Protein AF-A0A1V4WRE9-F1 (afdb_monomer)

Solvent-accessible surface area (backbone atoms only — not comparable to full-atom values): 13396 Å² total; per-residue (Å²): 136,82,80,81,77,78,77,72,82,79,76,82,66,80,76,69,83,81,72,58,66,71,57,53,52,51,50,43,51,49,24,48,52,51,20,75,74,66,68,35,48,62,28,48,52,47,38,49,51,51,18,62,74,68,76,43,82,69,55,65,72,50,53,54,54,52,48,53,47,52,50,51,34,58,77,47,70,62,74,52,53,66,50,52,71,57,45,53,58,50,63,94,63,92,52,23,26,52,68,47,37,52,50,50,50,53,43,52,53,52,52,51,28,44,21,48,7,41,21,67,66,54,69,41,52,72,68,58,12,40,52,52,36,45,45,42,43,58,75,71,46,79,79,57,80,81,55,78,84,64,60,62,70,54,48,49,59,62,61,69,34,79,82,44,62,65,66,71,71,55,89,52,69,67,9,38,50,56,61,66,66,54,49,73,66,54,49,50,48,37,50,52,51,38,54,75,68,70,35,63,75,57,46,53,46,53,66,78,42,60,78,76,74,57,66,55,82,43,100,80,80,54,87,50,84,66,77,132

Secondary structure (DSSP, 8-state):
---------------PPPPPHHHHHHHHHHHHHHHHTT--HHHHHHHHHHHHHTTPPPPHHHHHHHHHHHHHHHHTTT-S-HHHHTT-S--SSTT-SHHHHHHHHHHHHHHHHHHHHHHHHH---HHHHHHHHHHHHHHH-TT-GGG-S--HHHHHHHHTSTTTTTGGGS--HHHHHHHHT--HHHHHHHHHHHHHTT-HHHHHHHHHT-----EEE-TTS-EEE---

Foldseek 3Di:
DDDPPPPDPPPVPVLDPQDPVVVLVVLLVVLVVVCVVPNLLVSLVVQQCSCVSNVHPRDPVSVVVVVVLVVVCVVCVNPDPSCVSSQQAADDDQVRGSVSVVLVVVVVVVLLLQLLQCCVQLVDDSLLSLLLSVQLCVQVPVPDPSPPDDDSVRSSVVRVDPVCPVVSPDRRVSNNVVVLPDDPVSLVSSLVVCVVVVNVVSSVSCVV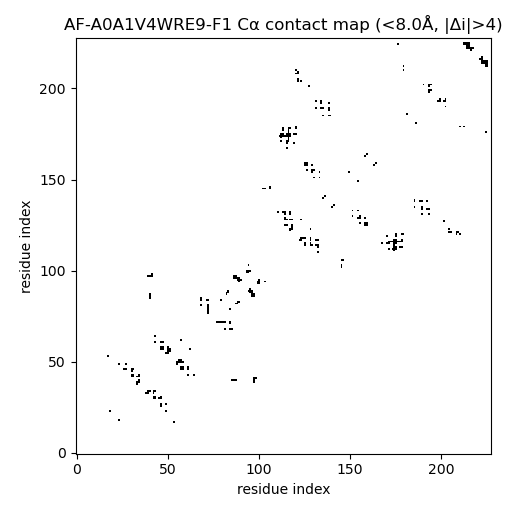RVDPQPQPPDPVRDTDGDDD

Mean predicted aligned error: 12.12 Å

pLDDT: mean 76.86, std 17.02, range [34.75, 96.0]

Structure (mmCIF, N/CA/C/O backbone):
data_AF-A0A1V4WRE9-F1
#
_entry.id   AF-A0A1V4WRE9-F1
#
loop_
_atom_site.group_PDB
_atom_site.id
_atom_site.type_symbol
_atom_site.label_atom_id
_atom_site.label_alt_id
_atom_site.label_comp_id
_atom_site.label_asym_id
_atom_site.label_entity_id
_atom_site.label_seq_id
_atom_site.pdbx_PDB_ins_code
_atom_site.Cartn_x
_atom_site.Cartn_y
_atom_site.Cartn_z
_atom_site.occupancy
_atom_site.B_iso_or_equiv
_atom_site.auth_seq_id
_atom_site.auth_comp_id
_atom_site.auth_asym_id
_atom_site.auth_atom_id
_atom_site.pdbx_PDB_model_num
ATOM 1 N N . MET A 1 1 ? 38.320 -34.355 -36.985 1.00 51.69 1 MET A N 1
ATOM 2 C CA . MET A 1 1 ? 37.832 -33.205 -36.201 1.00 51.69 1 MET A CA 1
ATOM 3 C C . MET A 1 1 ? 36.394 -33.516 -35.863 1.00 51.69 1 MET A C 1
ATOM 5 O O . MET A 1 1 ? 35.529 -33.324 -36.704 1.00 51.69 1 MET A O 1
ATOM 9 N N . GLU A 1 2 ? 36.180 -34.147 -34.713 1.00 48.41 2 GLU A N 1
ATOM 10 C CA . GLU A 1 2 ? 34.843 -34.356 -34.160 1.00 48.41 2 GLU A CA 1
ATOM 11 C C . GLU A 1 2 ? 34.435 -33.055 -33.469 1.00 48.41 2 GLU A C 1
ATOM 13 O O . GLU A 1 2 ? 35.165 -32.544 -32.620 1.00 48.41 2 GLU A O 1
ATOM 18 N N . GLU A 1 3 ? 33.324 -32.466 -33.907 1.00 52.97 3 GLU A N 1
ATOM 19 C CA . GLU A 1 3 ? 32.732 -31.303 -33.255 1.00 52.97 3 GLU A CA 1
ATOM 20 C C . GLU A 1 3 ? 32.059 -31.753 -31.956 1.00 52.97 3 GLU A C 1
ATOM 22 O O . GLU A 1 3 ? 31.024 -32.424 -31.974 1.00 52.97 3 GLU A O 1
ATOM 27 N N . ASP A 1 4 ? 32.650 -31.361 -30.827 1.00 51.84 4 ASP A N 1
ATOM 28 C CA . ASP A 1 4 ? 32.032 -31.433 -29.506 1.00 51.84 4 ASP A CA 1
ATOM 29 C C . ASP A 1 4 ? 30.732 -30.614 -29.507 1.00 51.84 4 ASP A C 1
ATOM 31 O O . ASP A 1 4 ? 30.720 -29.391 -29.327 1.00 51.84 4 ASP A O 1
ATOM 35 N N . LYS A 1 5 ? 29.601 -31.302 -29.689 1.00 55.03 5 LYS A N 1
ATOM 36 C CA . LYS A 1 5 ? 28.277 -30.757 -29.386 1.00 55.03 5 LYS A CA 1
ATOM 37 C C . LYS A 1 5 ? 28.185 -30.562 -27.877 1.00 55.03 5 LYS A C 1
ATOM 39 O O . LYS A 1 5 ? 27.801 -31.469 -27.144 1.00 55.03 5 LYS A O 1
ATOM 44 N N . LYS A 1 6 ? 28.515 -29.355 -27.413 1.00 55.12 6 LYS A N 1
ATOM 45 C CA . LYS A 1 6 ? 28.125 -28.878 -26.084 1.00 55.12 6 LYS A CA 1
ATOM 46 C C . LYS A 1 6 ? 26.600 -28.914 -25.992 1.00 55.12 6 LYS A C 1
ATOM 48 O O . LYS A 1 6 ? 25.922 -28.015 -26.476 1.00 55.12 6 LYS A O 1
ATOM 53 N N . THR A 1 7 ? 26.068 -29.968 -25.384 1.00 53.81 7 THR A N 1
ATOM 54 C CA . THR A 1 7 ? 24.711 -29.995 -24.839 1.00 53.81 7 THR A CA 1
ATOM 55 C C . THR A 1 7 ? 24.589 -28.851 -23.843 1.00 53.81 7 THR A C 1
ATOM 57 O O . THR A 1 7 ? 25.199 -28.887 -22.772 1.00 53.81 7 THR A O 1
ATOM 60 N N . GLU A 1 8 ? 23.847 -27.811 -24.218 1.00 52.41 8 GLU A N 1
ATOM 61 C CA . GLU A 1 8 ? 23.437 -26.774 -23.281 1.00 52.41 8 GLU A CA 1
ATOM 62 C C . GLU A 1 8 ? 22.640 -27.428 -22.145 1.00 52.41 8 GLU A C 1
ATOM 64 O O . GLU A 1 8 ? 21.819 -28.316 -22.404 1.00 52.41 8 GLU A O 1
ATOM 69 N N . PRO A 1 9 ? 22.882 -27.042 -20.883 1.00 45.44 9 PRO A N 1
ATOM 70 C CA . PRO A 1 9 ? 22.095 -27.549 -19.776 1.00 45.44 9 PRO A CA 1
ATOM 71 C C . PRO A 1 9 ? 20.646 -27.117 -19.997 1.00 45.44 9 PRO A C 1
ATOM 73 O O . PRO A 1 9 ? 20.337 -25.926 -19.948 1.00 45.44 9 PRO A O 1
ATOM 76 N N . SER A 1 10 ? 19.755 -28.081 -20.252 1.00 52.12 10 SER A N 1
ATOM 77 C CA . SER A 1 10 ? 18.321 -27.828 -20.250 1.00 52.12 10 SER A CA 1
ATOM 78 C C . SER A 1 10 ? 17.952 -27.417 -18.832 1.00 52.12 10 SER A C 1
ATOM 80 O O . SER A 1 10 ? 17.836 -28.254 -17.935 1.00 52.12 10 SER A O 1
ATOM 82 N N . VAL A 1 11 ? 17.840 -26.110 -18.605 1.00 55.22 11 VAL A N 1
ATOM 83 C CA . VAL A 1 11 ? 17.237 -25.595 -17.386 1.00 55.22 11 VAL A CA 1
ATOM 84 C C . VAL A 1 11 ? 15.783 -26.022 -17.473 1.00 55.22 11 VAL A C 1
ATOM 86 O O . VAL A 1 11 ? 14.990 -25.408 -18.189 1.00 55.22 11 VAL A O 1
ATOM 89 N N . ASP A 1 12 ? 15.474 -27.125 -16.798 1.00 51.25 12 ASP A N 1
ATOM 90 C CA . ASP A 1 12 ? 14.122 -27.622 -16.600 1.00 51.25 12 ASP A CA 1
ATOM 91 C C . ASP A 1 12 ? 13.418 -26.604 -15.696 1.00 51.25 12 ASP A C 1
ATOM 93 O O . ASP A 1 12 ? 13.343 -26.706 -14.473 1.00 51.25 12 ASP A O 1
ATOM 97 N N . THR A 1 13 ? 13.053 -25.483 -16.314 1.00 56.91 13 THR A N 1
ATOM 98 C CA . THR A 1 13 ? 12.233 -24.454 -15.709 1.00 56.91 13 THR A CA 1
ATOM 99 C C . THR A 1 13 ? 10.863 -25.082 -15.628 1.00 56.91 13 THR A C 1
ATOM 101 O O . THR A 1 13 ? 10.150 -25.118 -16.629 1.00 56.91 13 THR A O 1
ATOM 104 N N . GLU A 1 14 ? 10.519 -25.624 -14.457 1.00 57.62 14 GLU A N 1
ATOM 105 C CA . GLU A 1 14 ? 9.147 -25.997 -14.123 1.00 57.62 14 GLU A CA 1
ATOM 106 C C . GLU A 1 14 ? 8.228 -24.908 -14.678 1.00 57.62 14 GLU A C 1
ATOM 108 O O . GLU A 1 14 ? 8.213 -23.767 -14.196 1.00 57.62 14 GLU A O 1
ATOM 113 N N . ARG A 1 15 ? 7.543 -25.221 -15.785 1.00 63.22 15 ARG A N 1
ATOM 114 C CA . ARG A 1 15 ? 6.663 -24.267 -16.444 1.00 63.22 15 ARG A CA 1
ATOM 115 C C . ARG A 1 15 ? 5.515 -24.055 -15.486 1.00 63.22 15 ARG A C 1
ATOM 117 O O . ARG A 1 15 ? 4.629 -24.897 -15.361 1.00 63.22 15 ARG A O 1
ATOM 124 N N . TRP A 1 16 ? 5.564 -22.930 -14.783 1.00 65.94 16 TRP A N 1
ATOM 125 C CA . TRP A 1 16 ? 4.468 -22.490 -13.941 1.00 65.94 16 TRP A CA 1
ATOM 126 C C . TRP A 1 16 ? 3.183 -22.543 -14.767 1.00 65.94 16 TRP A C 1
ATOM 128 O O . TRP A 1 16 ? 3.208 -22.139 -15.936 1.00 65.94 16 TRP A O 1
ATOM 138 N N . PRO A 1 17 ? 2.077 -23.043 -14.195 1.00 82.81 17 PRO A N 1
ATOM 139 C CA . PRO A 1 17 ? 0.828 -23.143 -14.927 1.00 82.81 17 PRO A CA 1
ATOM 140 C C . PRO A 1 17 ? 0.474 -21.767 -15.490 1.00 82.81 17 PRO A C 1
ATOM 142 O O . PRO A 1 17 ? 0.433 -20.780 -14.751 1.00 82.81 17 PRO A O 1
ATOM 145 N N . ARG A 1 18 ? 0.265 -21.696 -16.810 1.00 85.88 18 ARG A N 1
ATOM 146 C CA . ARG A 1 18 ? -0.114 -20.451 -17.480 1.00 85.88 18 ARG A CA 1
ATOM 147 C C . ARG A 1 18 ? -1.487 -20.017 -16.946 1.00 85.88 18 ARG A C 1
ATOM 149 O O . ARG A 1 18 ? -2.437 -20.797 -17.054 1.00 85.88 18 ARG A O 1
ATOM 156 N N . PRO A 1 19 ? -1.615 -18.807 -16.374 1.00 89.56 19 PRO A N 1
ATOM 157 C CA . PRO A 1 19 ? -2.911 -18.271 -15.985 1.00 89.56 19 PRO A CA 1
ATOM 158 C C . PRO A 1 19 ? -3.828 -18.092 -17.206 1.00 89.56 19 PRO A C 1
ATOM 160 O O . PRO A 1 19 ? -3.330 -17.948 -18.323 1.00 89.56 19 PRO A O 1
ATOM 163 N N . PRO A 1 20 ? -5.156 -18.035 -17.015 1.00 92.62 20 PRO A N 1
ATOM 164 C CA . PRO A 1 20 ? -6.076 -17.670 -18.088 1.00 92.62 20 PRO A CA 1
ATOM 165 C C . PRO A 1 20 ? -5.717 -16.309 -18.696 1.00 92.62 20 PRO A C 1
ATOM 167 O O . PRO A 1 20 ? -5.354 -15.386 -17.965 1.00 92.62 20 PRO A O 1
ATOM 170 N N . ASP A 1 21 ? -5.903 -16.145 -20.006 1.00 89.06 21 ASP A N 1
ATOM 171 C CA . ASP A 1 21 ? -5.540 -14.905 -20.711 1.00 89.06 21 ASP A CA 1
ATOM 172 C C . ASP A 1 21 ? -6.227 -13.670 -20.120 1.00 89.06 21 ASP A C 1
ATOM 174 O O . ASP A 1 21 ? -5.602 -12.624 -19.974 1.00 89.06 21 ASP A O 1
ATOM 178 N N . ALA A 1 22 ? -7.479 -13.799 -19.670 1.00 88.88 22 ALA A N 1
ATOM 179 C CA . ALA A 1 22 ? -8.193 -12.718 -18.988 1.00 88.88 22 ALA A CA 1
ATOM 180 C C . ALA A 1 22 ? -7.460 -12.214 -17.729 1.00 88.88 22 ALA A C 1
ATOM 182 O O . ALA A 1 22 ? -7.476 -11.020 -17.442 1.00 88.88 22 ALA A O 1
ATOM 183 N N . VAL A 1 23 ? -6.794 -13.110 -16.993 1.00 88.69 23 VAL A N 1
ATOM 184 C CA . VAL A 1 23 ? -5.985 -12.746 -15.821 1.00 88.69 23 VAL A CA 1
ATOM 185 C C . VAL A 1 23 ? -4.710 -12.036 -16.262 1.00 88.69 23 VAL A C 1
ATOM 187 O O . VAL A 1 23 ? -4.347 -11.022 -15.676 1.00 88.69 23 VAL A O 1
ATOM 190 N N . LEU A 1 24 ? -4.050 -12.533 -17.311 1.00 89.88 24 LEU A N 1
ATOM 191 C CA . LEU A 1 24 ? -2.829 -11.923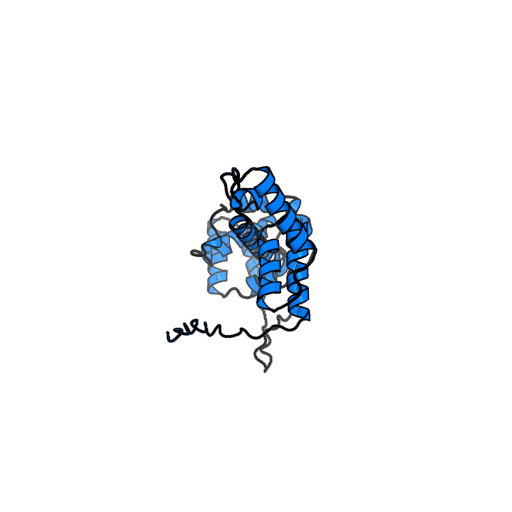 -17.844 1.00 89.88 24 LEU 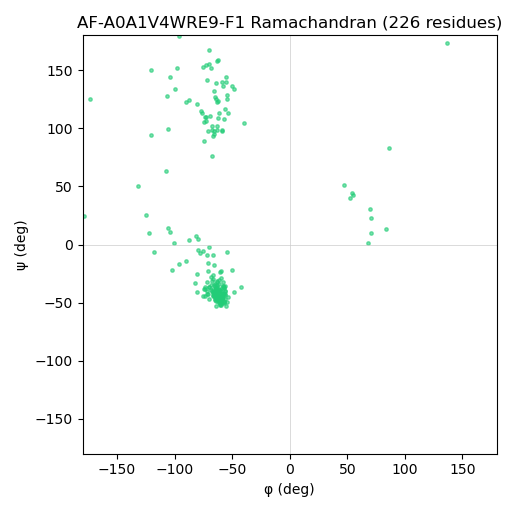A CA 1
ATOM 192 C C . LEU A 1 24 ? -3.090 -10.509 -18.379 1.00 89.88 24 LEU A C 1
ATOM 194 O O . LEU A 1 24 ? -2.342 -9.590 -18.056 1.00 89.88 24 LEU A O 1
ATOM 198 N N . HIS A 1 25 ? -4.181 -10.308 -19.118 1.00 89.88 25 HIS A N 1
ATOM 199 C CA . HIS A 1 25 ? -4.590 -8.984 -19.588 1.00 89.88 25 HIS A CA 1
ATOM 200 C C . HIS A 1 25 ? -4.939 -8.043 -18.433 1.00 89.88 25 HIS A C 1
ATOM 202 O O . HIS A 1 25 ? -4.478 -6.906 -18.425 1.00 89.88 25 HIS A O 1
ATOM 208 N N . ALA A 1 26 ? -5.665 -8.523 -17.417 1.00 88.44 26 ALA A N 1
ATOM 209 C CA . ALA A 1 26 ? -5.973 -7.715 -16.239 1.00 88.44 26 ALA A CA 1
ATOM 210 C C . ALA A 1 26 ? -4.708 -7.268 -15.482 1.00 88.44 26 ALA A C 1
ATOM 212 O O . ALA A 1 26 ? -4.645 -6.125 -15.031 1.00 88.44 26 ALA A O 1
ATOM 213 N N . LEU A 1 27 ? -3.693 -8.137 -15.377 1.00 88.75 27 LEU A N 1
ATOM 214 C CA . LEU A 1 27 ? -2.400 -7.796 -14.771 1.00 88.75 27 LEU A CA 1
ATOM 215 C C . LEU A 1 27 ? -1.658 -6.723 -15.578 1.00 88.75 27 LEU A C 1
ATOM 217 O O . LEU A 1 27 ? -1.161 -5.758 -15.001 1.00 88.75 27 LEU A O 1
ATOM 221 N N . LEU A 1 28 ? -1.617 -6.857 -16.907 1.00 92.75 28 LEU A N 1
ATOM 222 C CA . LEU A 1 28 ? -0.984 -5.864 -17.781 1.00 92.75 28 LEU A CA 1
ATOM 223 C C . LEU A 1 28 ? -1.706 -4.508 -17.732 1.00 92.75 28 LEU A C 1
ATOM 225 O O . LEU A 1 28 ? -1.049 -3.466 -17.730 1.00 92.75 28 LEU A O 1
ATOM 229 N N . ASP A 1 29 ? -3.037 -4.507 -17.644 1.00 92.50 29 ASP A N 1
ATOM 230 C CA . ASP A 1 29 ? -3.838 -3.290 -17.480 1.00 92.50 29 ASP A CA 1
ATOM 231 C C . ASP A 1 29 ? -3.602 -2.622 -16.120 1.00 92.50 29 ASP A C 1
ATOM 233 O O . ASP A 1 29 ? -3.571 -1.392 -16.017 1.00 92.50 29 ASP A O 1
ATOM 237 N N . GLU A 1 30 ? -3.444 -3.417 -15.061 1.00 88.88 30 GLU A N 1
ATOM 238 C CA . GLU A 1 30 ? -3.096 -2.916 -13.734 1.00 88.88 30 GLU A CA 1
ATOM 239 C C . GLU A 1 30 ? -1.697 -2.286 -13.731 1.00 88.88 30 GLU A C 1
ATOM 241 O O . GLU A 1 30 ? -1.539 -1.156 -13.261 1.00 88.88 30 GLU A O 1
ATOM 246 N N . ASP A 1 31 ? -0.700 -2.960 -14.311 1.00 92.12 31 ASP A N 1
ATOM 247 C CA . ASP A 1 31 ? 0.660 -2.428 -14.448 1.00 92.12 31 ASP A CA 1
ATOM 248 C C . ASP A 1 31 ? 0.680 -1.140 -15.282 1.00 92.12 31 ASP A C 1
ATOM 250 O O . ASP A 1 31 ? 1.338 -0.169 -14.900 1.00 92.12 31 ASP A O 1
ATOM 254 N N . ARG A 1 32 ? -0.106 -1.071 -16.363 1.00 93.56 32 ARG A N 1
ATOM 255 C CA . ARG A 1 32 ? -0.254 0.154 -17.157 1.00 93.56 32 ARG A CA 1
ATOM 256 C C . ARG A 1 32 ? -0.814 1.304 -16.321 1.00 93.56 32 ARG A C 1
ATOM 258 O O . ARG A 1 32 ? -0.212 2.374 -16.284 1.00 93.56 32 ARG A O 1
ATOM 265 N N . LYS A 1 33 ? -1.921 1.089 -15.600 1.00 90.12 33 LYS A N 1
ATOM 266 C CA . LYS A 1 33 ? -2.516 2.117 -14.722 1.00 90.12 33 LYS A CA 1
ATOM 267 C C . LYS A 1 33 ? -1.536 2.574 -13.644 1.00 90.12 33 LYS A C 1
ATOM 269 O O . LYS A 1 33 ? -1.427 3.770 -13.366 1.00 90.12 33 LYS A O 1
ATOM 274 N N . ASN A 1 34 ? -0.811 1.634 -13.040 1.00 85.25 34 ASN A N 1
ATOM 275 C CA . ASN A 1 34 ? 0.190 1.939 -12.023 1.00 85.25 34 ASN A CA 1
ATOM 276 C C . ASN A 1 34 ? 1.343 2.769 -12.599 1.00 85.25 34 ASN A C 1
ATOM 278 O O . ASN A 1 34 ? 1.757 3.744 -11.962 1.00 85.25 34 ASN A O 1
ATOM 282 N N . TYR A 1 35 ? 1.807 2.436 -13.807 1.00 89.19 35 TYR A N 1
ATOM 283 C CA . TYR A 1 35 ? 2.819 3.205 -14.521 1.00 89.19 35 TYR A CA 1
ATOM 284 C C . TYR A 1 35 ? 2.317 4.613 -14.867 1.00 89.19 35 TYR A C 1
ATOM 286 O O . TYR A 1 35 ? 2.937 5.590 -14.464 1.00 89.19 35 TYR A O 1
ATOM 294 N N . GLU A 1 36 ? 1.158 4.748 -15.511 1.00 87.44 36 GLU A N 1
ATOM 295 C CA . GLU A 1 36 ? 0.590 6.046 -15.915 1.00 87.44 36 GLU A CA 1
ATOM 296 C C . GLU A 1 36 ? 0.287 6.965 -14.716 1.00 87.44 36 GLU A C 1
ATOM 298 O O . GLU A 1 36 ? 0.397 8.185 -14.815 1.00 87.44 36 GLU A O 1
ATOM 303 N N . SER A 1 37 ? -0.041 6.399 -13.549 1.00 80.88 37 SER A N 1
ATOM 304 C CA . SER A 1 37 ? -0.349 7.179 -12.341 1.00 80.88 37 SER A CA 1
ATOM 305 C C . SER A 1 37 ? 0.856 7.876 -11.691 1.00 80.88 37 SER A C 1
ATOM 307 O O . SER A 1 37 ? 0.671 8.748 -10.836 1.00 80.88 37 SER A O 1
ATOM 309 N N . GLY A 1 38 ? 2.092 7.494 -12.030 1.00 72.62 38 GLY A N 1
ATOM 310 C CA . GLY A 1 38 ? 3.269 8.059 -11.363 1.00 72.62 38 GLY A CA 1
ATOM 311 C C . GLY A 1 38 ? 4.628 7.579 -11.856 1.00 72.62 38 GLY A C 1
ATOM 312 O O . GLY A 1 38 ? 5.574 7.606 -11.067 1.00 72.62 38 GLY A O 1
ATOM 313 N N . GLU A 1 39 ? 4.702 7.116 -13.103 1.00 80.00 39 GLU A N 1
ATOM 314 C CA . GLU A 1 39 ? 5.886 6.562 -13.768 1.00 80.00 39 GLU A CA 1
ATOM 315 C C . GLU A 1 39 ? 6.614 5.539 -12.888 1.00 80.00 39 GLU A C 1
ATOM 317 O O . GLU A 1 39 ? 7.809 5.660 -12.616 1.00 80.00 39 GLU A O 1
ATOM 322 N N . ASP A 1 40 ? 5.884 4.555 -12.352 1.00 83.25 40 ASP A N 1
ATOM 323 C CA . ASP A 1 40 ? 6.489 3.530 -11.500 1.00 83.25 40 ASP A CA 1
ATOM 324 C C . ASP A 1 40 ? 7.305 2.531 -12.339 1.00 83.25 40 ASP A C 1
ATOM 326 O O . ASP A 1 40 ? 6.721 1.645 -12.968 1.00 83.25 40 ASP A O 1
ATOM 330 N N . PRO A 1 41 ? 8.649 2.580 -12.320 1.00 87.81 41 PRO A N 1
ATOM 331 C CA . PRO A 1 41 ? 9.465 1.738 -13.192 1.00 87.81 41 PRO A CA 1
ATOM 332 C C . PRO A 1 41 ? 9.343 0.245 -12.864 1.00 87.81 41 PRO A C 1
ATOM 334 O O . PRO A 1 41 ? 9.664 -0.592 -13.704 1.00 87.81 41 PRO A O 1
ATOM 337 N N . LEU A 1 42 ? 8.848 -0.119 -11.673 1.00 89.50 42 LEU A N 1
ATOM 338 C CA . LEU A 1 42 ? 8.547 -1.515 -11.355 1.00 89.50 42 LEU A CA 1
ATOM 339 C C . LEU A 1 42 ? 7.373 -2.054 -12.160 1.00 89.50 42 LEU A C 1
ATOM 341 O O . LEU A 1 42 ? 7.395 -3.227 -12.517 1.00 89.50 42 LEU A O 1
ATOM 345 N N . SER A 1 43 ? 6.380 -1.216 -12.452 1.00 91.25 43 SER A N 1
ATOM 346 C CA . SER A 1 43 ? 5.217 -1.612 -13.247 1.00 91.25 43 SER A CA 1
ATOM 347 C C . SER A 1 43 ? 5.612 -1.830 -14.714 1.00 91.25 43 SER A C 1
ATOM 349 O O . SER A 1 43 ? 5.183 -2.797 -15.333 1.00 91.25 43 SER A O 1
ATOM 351 N N . LEU A 1 44 ? 6.538 -1.015 -15.238 1.00 92.81 44 LEU A N 1
ATOM 352 C CA . LEU A 1 44 ? 7.125 -1.209 -16.570 1.00 92.81 44 LEU A CA 1
ATOM 353 C C . LEU A 1 44 ? 7.889 -2.542 -16.678 1.00 92.81 44 LEU A C 1
ATOM 355 O O . LEU A 1 44 ? 7.673 -3.310 -17.614 1.00 92.81 44 LEU A O 1
ATOM 3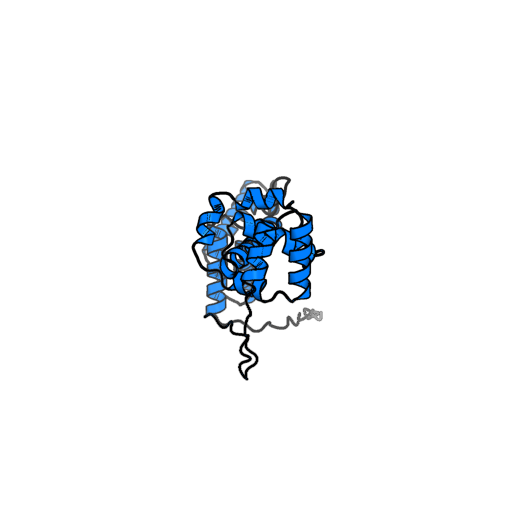59 N N . ILE A 1 45 ? 8.755 -2.842 -15.699 1.00 92.44 45 ILE A N 1
ATOM 360 C CA . ILE A 1 45 ? 9.496 -4.116 -15.658 1.00 92.44 45 ILE A CA 1
ATOM 361 C C . ILE A 1 45 ? 8.548 -5.303 -15.458 1.00 92.44 45 ILE A C 1
ATOM 363 O O . ILE A 1 45 ? 8.729 -6.338 -16.095 1.00 92.44 45 ILE A O 1
ATOM 367 N N . SER A 1 46 ? 7.545 -5.165 -14.589 1.00 92.62 46 SER A N 1
ATOM 368 C CA . SER A 1 46 ? 6.541 -6.200 -14.319 1.00 92.62 46 SER A CA 1
ATOM 369 C C . SER A 1 46 ? 5.758 -6.563 -15.580 1.00 92.62 46 SER A C 1
ATOM 371 O O . SER A 1 46 ? 5.651 -7.747 -15.909 1.00 92.62 46 SER A O 1
ATOM 373 N N . ALA A 1 47 ? 5.307 -5.563 -16.341 1.00 95.25 47 ALA A N 1
ATOM 374 C CA . ALA A 1 47 ? 4.591 -5.779 -17.591 1.00 95.25 47 ALA A CA 1
ATOM 375 C C . ALA A 1 47 ? 5.468 -6.478 -18.640 1.00 95.25 47 ALA A C 1
ATOM 377 O O . ALA A 1 47 ? 5.037 -7.460 -19.248 1.00 95.25 47 ALA A O 1
ATOM 378 N N . PHE A 1 48 ? 6.722 -6.035 -18.801 1.00 95.69 48 PHE A N 1
ATOM 379 C CA . PHE A 1 48 ? 7.686 -6.692 -19.689 1.00 95.69 48 PHE A CA 1
ATOM 380 C C . PHE A 1 48 ? 7.917 -8.157 -19.293 1.00 95.69 48 PHE A C 1
ATOM 382 O O . PHE A 1 48 ? 7.807 -9.056 -20.126 1.00 95.69 48 PHE A O 1
ATOM 389 N N . ALA A 1 49 ? 8.203 -8.409 -18.012 1.00 93.75 49 ALA A N 1
ATOM 390 C CA . ALA A 1 49 ? 8.473 -9.748 -17.501 1.00 93.75 49 ALA A CA 1
ATOM 391 C C . ALA A 1 49 ? 7.250 -10.666 -17.623 1.00 93.75 49 ALA A C 1
ATOM 393 O O . ALA A 1 49 ? 7.406 -11.842 -17.941 1.00 93.75 49 ALA A O 1
ATOM 394 N N . THR A 1 50 ? 6.044 -10.137 -17.405 1.00 93.31 50 THR A N 1
ATOM 395 C CA . THR A 1 50 ? 4.785 -10.872 -17.583 1.00 93.31 50 THR A CA 1
ATOM 396 C C . THR A 1 50 ? 4.594 -11.270 -19.041 1.00 93.31 50 THR A C 1
ATOM 398 O O . THR A 1 50 ? 4.345 -12.443 -19.313 1.00 93.31 50 THR A O 1
ATOM 401 N N . ALA A 1 51 ? 4.767 -10.330 -19.976 1.00 94.12 51 ALA A N 1
ATOM 402 C CA . ALA A 1 51 ? 4.634 -10.620 -21.399 1.00 94.12 51 ALA A CA 1
ATOM 403 C C . ALA A 1 51 ? 5.663 -11.665 -21.858 1.00 94.12 51 ALA A C 1
ATOM 405 O O . ALA A 1 51 ? 5.291 -12.680 -22.440 1.00 94.12 51 ALA A O 1
ATOM 406 N N . TYR A 1 52 ? 6.934 -11.479 -21.491 1.00 93.06 52 TYR A N 1
ATOM 407 C CA . TYR A 1 52 ? 8.011 -12.410 -21.829 1.00 93.06 52 TYR A CA 1
ATOM 408 C C . TYR A 1 52 ? 7.790 -13.811 -21.238 1.00 93.06 52 TYR A C 1
ATOM 410 O O . TYR A 1 52 ? 7.915 -14.815 -21.934 1.00 93.06 52 TYR A O 1
ATOM 418 N N . ARG A 1 53 ? 7.422 -13.896 -19.953 1.00 91.38 53 ARG A N 1
ATOM 419 C CA . ARG A 1 53 ? 7.246 -15.171 -19.237 1.00 91.38 53 ARG A CA 1
ATOM 420 C C . ARG A 1 53 ? 6.129 -16.033 -19.819 1.00 91.38 53 ARG A C 1
ATOM 422 O O . ARG A 1 53 ? 6.230 -17.257 -19.761 1.00 91.38 53 ARG A O 1
ATOM 429 N N . TYR A 1 54 ? 5.062 -15.413 -20.312 1.00 90.94 54 TYR A N 1
ATOM 430 C CA . TYR A 1 54 ? 3.886 -16.119 -20.822 1.00 90.94 54 TYR A CA 1
ATOM 431 C C . TYR A 1 54 ? 3.785 -16.112 -22.349 1.00 90.94 54 TYR A C 1
ATOM 433 O O . TYR A 1 54 ? 2.731 -16.471 -22.874 1.00 90.94 54 TYR A O 1
ATOM 441 N N . ASP A 1 55 ? 4.876 -15.753 -23.037 1.00 91.31 55 ASP A N 1
ATOM 442 C CA . ASP A 1 55 ? 4.971 -15.718 -24.500 1.00 91.31 55 ASP A CA 1
ATOM 443 C C . ASP A 1 55 ? 3.859 -14.865 -25.139 1.00 91.31 55 ASP A C 1
ATOM 445 O O . ASP A 1 55 ? 3.177 -15.257 -26.086 1.00 91.31 55 ASP A O 1
ATOM 449 N N . LEU A 1 56 ? 3.620 -13.694 -24.544 1.00 91.75 56 LEU A N 1
ATOM 450 C CA . LEU A 1 56 ? 2.684 -12.697 -25.049 1.00 91.75 56 LEU A CA 1
ATOM 451 C C . LEU A 1 56 ? 3.438 -11.622 -25.842 1.00 91.75 56 LEU A C 1
ATOM 453 O O . LEU A 1 56 ? 4.583 -11.298 -25.507 1.00 91.75 56 LEU A O 1
ATOM 457 N N . PRO A 1 57 ? 2.782 -10.981 -26.826 1.00 94.31 57 PRO A N 1
ATOM 458 C CA . PRO A 1 57 ? 3.305 -9.764 -27.425 1.00 94.31 57 PRO A CA 1
ATOM 459 C C . PRO A 1 57 ? 3.588 -8.715 -26.346 1.00 94.31 57 PRO A C 1
ATOM 461 O O . PRO A 1 57 ? 2.727 -8.417 -25.513 1.00 94.31 57 PRO A O 1
ATOM 464 N N . ILE A 1 58 ? 4.797 -8.150 -26.359 1.00 95.25 58 ILE A N 1
ATOM 465 C CA . ILE A 1 58 ? 5.155 -7.073 -25.435 1.00 95.25 58 ILE A CA 1
ATOM 466 C C . ILE A 1 58 ? 4.278 -5.858 -25.772 1.00 95.25 58 ILE A C 1
ATOM 468 O O . ILE A 1 58 ? 4.257 -5.447 -26.935 1.00 95.25 58 ILE A O 1
ATOM 472 N N . PRO A 1 59 ? 3.562 -5.271 -24.795 1.00 95.50 59 PRO A N 1
ATOM 473 C CA . PRO A 1 59 ? 2.715 -4.116 -25.057 1.00 95.50 59 PRO A CA 1
ATOM 474 C C . PRO A 1 59 ? 3.511 -2.942 -25.637 1.00 95.50 59 PRO A C 1
ATOM 476 O O . PRO A 1 59 ? 4.607 -2.641 -25.167 1.00 95.50 59 PRO A O 1
ATOM 479 N N . GLU A 1 60 ? 2.930 -2.238 -26.608 1.00 96.00 60 GLU A N 1
ATOM 480 C CA . GLU A 1 60 ? 3.568 -1.096 -27.280 1.00 96.00 60 GLU A CA 1
ATOM 481 C C . GLU A 1 60 ? 4.049 -0.036 -26.282 1.00 96.00 60 GLU A C 1
ATOM 483 O O . GLU A 1 60 ? 5.213 0.352 -26.316 1.00 96.00 60 GLU A O 1
ATOM 488 N N . TRP A 1 61 ? 3.215 0.309 -25.293 1.00 94.81 61 TRP A N 1
ATOM 489 C CA . TRP A 1 61 ? 3.581 1.270 -24.248 1.00 94.81 61 TRP A CA 1
ATOM 490 C C . TRP A 1 61 ? 4.837 0.852 -23.468 1.00 94.81 61 TRP A C 1
ATOM 492 O O . TRP A 1 61 ? 5.605 1.707 -23.036 1.00 94.81 61 TRP A O 1
ATOM 502 N N . VAL A 1 62 ? 5.077 -0.451 -23.285 1.00 95.88 62 VAL A N 1
ATOM 503 C CA . VAL A 1 62 ? 6.291 -0.943 -22.622 1.00 95.88 62 VAL A CA 1
ATOM 504 C C . VAL A 1 62 ? 7.500 -0.705 -23.518 1.00 95.88 62 VAL A C 1
ATOM 506 O O . VAL A 1 62 ? 8.518 -0.201 -23.047 1.00 95.88 62 VAL A O 1
ATOM 509 N N . LEU A 1 63 ? 7.391 -1.044 -24.805 1.00 95.31 63 LEU A N 1
ATOM 510 C CA . LEU A 1 63 ? 8.476 -0.883 -25.773 1.00 95.31 63 LEU A CA 1
ATOM 511 C C . LEU A 1 63 ? 8.852 0.586 -25.964 1.00 95.31 63 LEU A C 1
ATOM 513 O O . LEU A 1 63 ? 10.035 0.905 -25.887 1.00 95.31 63 LEU A O 1
ATOM 517 N N . GLU A 1 64 ? 7.868 1.468 -26.143 1.00 94.81 64 GLU A N 1
ATOM 518 C CA . GLU A 1 64 ? 8.077 2.915 -26.277 1.00 94.81 64 GLU A CA 1
ATOM 519 C C . GLU A 1 64 ? 8.825 3.479 -25.067 1.00 94.81 64 GLU A C 1
ATOM 521 O O . GLU A 1 64 ? 9.871 4.112 -25.206 1.00 94.81 64 GLU A O 1
ATOM 526 N N . ASN A 1 65 ? 8.350 3.163 -23.858 1.00 94.00 65 ASN A N 1
ATOM 527 C CA . ASN A 1 65 ? 8.968 3.666 -22.637 1.00 94.00 65 ASN A CA 1
ATOM 528 C C . ASN A 1 65 ? 10.375 3.094 -22.429 1.00 94.00 65 ASN A C 1
ATOM 530 O O . ASN A 1 65 ? 11.280 3.832 -22.046 1.00 94.00 65 ASN A O 1
ATOM 534 N N . LEU A 1 66 ? 10.603 1.803 -22.692 1.00 93.31 66 LEU A N 1
ATOM 535 C CA . LEU A 1 66 ? 11.948 1.224 -22.622 1.00 93.31 66 LEU A CA 1
ATOM 536 C C . LEU A 1 66 ? 12.887 1.875 -23.641 1.00 93.31 66 LEU A C 1
ATOM 538 O O . LEU A 1 66 ? 14.017 2.226 -23.295 1.00 93.31 66 LEU A O 1
ATOM 542 N N . PHE A 1 67 ? 12.416 2.063 -24.874 1.00 94.81 67 PHE A N 1
ATOM 543 C CA . PHE A 1 67 ? 13.183 2.688 -25.943 1.00 94.81 67 PHE A CA 1
ATOM 544 C C . PHE A 1 67 ? 13.595 4.114 -25.576 1.00 94.81 67 PHE A C 1
ATOM 546 O O . PHE A 1 67 ? 14.777 4.446 -25.677 1.00 94.81 67 PHE A O 1
ATOM 553 N N . ASP A 1 68 ? 12.676 4.918 -25.041 1.00 93.75 68 ASP A N 1
ATOM 554 C CA . ASP A 1 68 ? 12.971 6.275 -24.575 1.00 93.75 68 ASP A CA 1
ATOM 555 C C . ASP A 1 68 ? 14.040 6.300 -23.473 1.00 93.75 68 ASP A C 1
ATOM 557 O O . ASP A 1 68 ? 14.944 7.143 -23.497 1.00 93.75 68 ASP A O 1
ATOM 561 N N . LYS A 1 69 ? 14.005 5.345 -22.534 1.00 91.69 69 LYS A N 1
ATOM 562 C CA . LYS A 1 69 ? 15.027 5.228 -21.479 1.00 91.69 69 LYS A CA 1
ATOM 563 C C . LYS A 1 69 ? 16.394 4.828 -22.040 1.00 91.69 69 LYS A C 1
ATOM 565 O O . LYS A 1 69 ? 17.412 5.379 -21.617 1.00 91.69 69 LYS A O 1
ATOM 570 N N . PHE A 1 70 ? 16.451 3.918 -23.012 1.00 93.19 70 PHE A N 1
ATOM 571 C CA . PHE A 1 70 ? 17.715 3.567 -23.672 1.00 93.19 70 PHE A CA 1
ATOM 572 C C . PHE A 1 70 ? 18.247 4.698 -24.559 1.00 93.19 70 PHE A C 1
ATOM 574 O O . PHE A 1 70 ? 19.455 4.944 -24.579 1.00 93.19 70 PHE A O 1
ATOM 581 N N . LEU A 1 71 ? 17.369 5.445 -25.231 1.00 94.56 71 LEU A N 1
ATOM 582 C CA . LEU A 1 71 ? 17.748 6.665 -25.939 1.00 94.56 71 LEU A CA 1
ATOM 583 C C . LEU A 1 71 ? 18.338 7.703 -24.984 1.00 94.56 71 LEU A C 1
ATOM 585 O O . LEU A 1 71 ? 19.364 8.302 -25.303 1.00 94.56 71 LEU A O 1
ATOM 589 N N . GLU A 1 72 ? 17.736 7.907 -23.809 1.00 93.00 72 GLU A N 1
ATOM 590 C CA . GLU A 1 72 ? 18.299 8.781 -22.777 1.00 93.00 72 GLU A CA 1
ATOM 591 C C . GLU A 1 72 ? 19.695 8.306 -22.342 1.00 93.00 72 GLU A C 1
ATOM 593 O O . GLU A 1 72 ? 20.621 9.116 -22.263 1.00 93.00 72 GLU A O 1
ATOM 598 N N . TYR A 1 73 ? 19.879 7.002 -22.122 1.00 93.06 73 TYR A N 1
ATOM 599 C CA . TYR A 1 73 ? 21.179 6.432 -21.752 1.00 93.06 73 TYR A CA 1
ATOM 600 C C . TYR A 1 73 ? 22.255 6.715 -22.803 1.00 93.06 73 TYR A C 1
ATOM 602 O O . TYR A 1 73 ? 23.342 7.194 -22.465 1.00 93.06 73 TYR A O 1
ATOM 610 N N . ASN A 1 74 ? 21.914 6.516 -24.078 1.00 93.12 74 ASN A N 1
ATOM 611 C CA . ASN A 1 74 ? 22.806 6.787 -25.201 1.00 93.12 74 ASN A CA 1
ATOM 612 C C . ASN A 1 74 ? 23.113 8.284 -25.348 1.00 93.12 74 ASN A C 1
ATOM 614 O O . ASN A 1 74 ? 24.267 8.652 -25.546 1.00 93.12 74 ASN A O 1
ATOM 618 N N . ARG A 1 75 ? 22.118 9.172 -25.182 1.00 94.38 75 ARG A N 1
ATOM 619 C CA . ARG A 1 75 ? 22.329 10.637 -25.196 1.00 94.38 75 ARG A CA 1
ATOM 620 C C . ARG A 1 75 ? 23.288 11.101 -24.102 1.00 94.38 75 ARG A C 1
ATOM 622 O O . ARG A 1 75 ? 23.962 12.115 -24.264 1.00 94.38 75 ARG A O 1
ATOM 629 N N . HIS A 1 76 ? 23.338 10.378 -22.987 1.00 91.75 76 HIS A N 1
ATOM 630 C CA . HIS A 1 76 ? 24.268 10.644 -21.898 1.00 91.75 76 HIS A CA 1
ATOM 631 C C . HIS A 1 76 ? 25.625 9.950 -22.052 1.00 91.75 76 HIS A C 1
ATOM 633 O O . HIS A 1 76 ? 26.447 10.095 -21.148 1.00 91.75 76 HIS A O 1
ATOM 639 N N . ASP A 1 77 ? 25.878 9.243 -23.159 1.00 90.50 77 ASP A N 1
ATOM 640 C CA . ASP A 1 77 ? 27.141 8.539 -23.424 1.00 90.50 77 ASP A CA 1
ATOM 641 C C . ASP A 1 77 ? 27.532 7.608 -22.258 1.00 90.50 77 ASP A C 1
ATOM 643 O O . ASP A 1 77 ? 28.656 7.604 -21.761 1.00 90.50 77 ASP A O 1
ATOM 647 N N . GLY A 1 78 ? 26.532 6.927 -21.685 1.00 85.00 78 GLY A N 1
ATOM 648 C CA . GLY A 1 78 ? 26.706 6.038 -20.534 1.00 85.00 78 GLY A CA 1
ATOM 649 C C . GLY A 1 78 ? 27.076 6.716 -19.205 1.00 85.00 78 GLY A C 1
ATOM 650 O O . GLY A 1 78 ? 27.220 6.028 -18.194 1.00 85.00 78 GLY A O 1
ATOM 651 N N . LYS A 1 79 ? 27.186 8.054 -19.149 1.00 89.81 79 LYS A N 1
ATOM 652 C CA . LYS A 1 79 ? 27.580 8.796 -17.931 1.00 89.81 79 LYS A CA 1
ATOM 653 C C . LYS A 1 79 ? 26.545 8.716 -16.807 1.00 89.81 79 LYS A C 1
ATOM 655 O O . LYS A 1 79 ? 26.894 8.861 -15.637 1.00 89.81 79 LYS A O 1
ATOM 660 N N . LYS A 1 80 ? 25.270 8.504 -17.145 1.00 89.25 80 LYS A N 1
ATOM 661 C CA . LYS A 1 80 ? 24.206 8.202 -16.178 1.00 89.25 80 LYS A CA 1
ATOM 662 C C . LYS A 1 80 ? 23.949 6.700 -16.170 1.00 89.25 80 LYS A C 1
ATOM 664 O O . LYS A 1 80 ? 23.779 6.109 -17.228 1.00 89.25 80 LYS A O 1
ATOM 669 N N . SER A 1 81 ? 23.853 6.092 -14.988 1.00 89.75 81 SER A N 1
ATOM 670 C CA . SER A 1 81 ? 23.479 4.678 -14.888 1.00 89.75 81 SER A CA 1
ATOM 671 C C . SER A 1 81 ? 22.020 4.451 -15.297 1.00 89.75 81 SER A C 1
ATOM 673 O O . SER A 1 81 ? 21.164 5.317 -15.096 1.00 89.75 81 SER A O 1
ATOM 675 N N . LEU A 1 82 ? 21.712 3.251 -15.802 1.00 86.88 82 LEU A N 1
ATOM 676 C CA . LEU A 1 82 ? 20.332 2.844 -16.089 1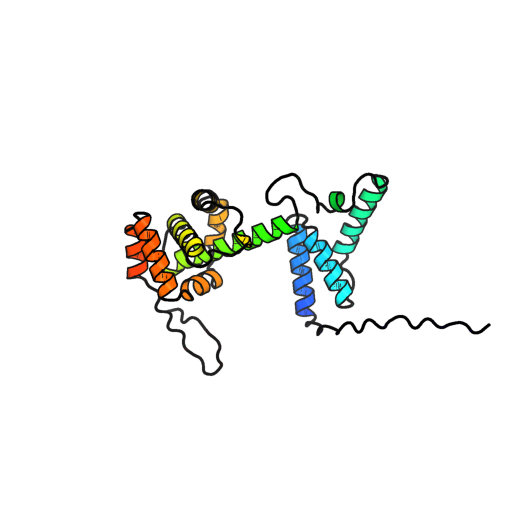.00 86.88 82 LEU A CA 1
ATOM 677 C C . LEU A 1 82 ? 19.450 2.930 -14.837 1.00 86.88 82 LEU A C 1
ATOM 679 O O . LEU A 1 82 ? 18.326 3.404 -14.914 1.00 86.88 82 LEU A O 1
ATOM 683 N N . GLU A 1 83 ? 19.976 2.594 -13.658 1.00 85.56 83 GLU A N 1
ATOM 684 C CA . GLU A 1 83 ? 19.256 2.756 -12.387 1.00 85.56 83 GLU A CA 1
ATOM 685 C C . GLU A 1 83 ? 18.793 4.199 -12.139 1.00 85.56 83 GLU A C 1
ATOM 687 O O . GLU A 1 83 ? 17.740 4.425 -11.547 1.00 85.56 83 GLU A O 1
ATOM 692 N N . HIS A 1 84 ? 19.588 5.185 -12.558 1.00 86.56 84 HIS A N 1
ATOM 693 C CA . HIS A 1 84 ? 19.231 6.592 -12.430 1.00 86.56 84 HIS A CA 1
ATOM 694 C C . HIS A 1 84 ? 18.173 6.992 -13.464 1.00 86.56 84 HIS A C 1
ATOM 696 O O . HIS A 1 84 ? 17.194 7.638 -13.107 1.00 86.56 84 HIS A O 1
ATOM 702 N N . ILE A 1 85 ? 18.342 6.568 -14.717 1.00 89.12 85 ILE A N 1
ATOM 703 C CA . ILE A 1 85 ? 17.438 6.884 -15.838 1.00 89.12 85 ILE A CA 1
ATOM 704 C C . ILE A 1 85 ? 16.051 6.263 -15.643 1.00 89.12 85 ILE A C 1
ATOM 706 O O . ILE A 1 85 ? 15.022 6.914 -15.822 1.00 89.12 85 ILE A O 1
ATOM 710 N N . PHE A 1 86 ? 16.017 5.010 -15.199 1.00 86.50 86 PHE A N 1
ATOM 711 C CA . PHE A 1 86 ? 14.789 4.314 -14.833 1.00 86.50 86 PHE A CA 1
ATOM 712 C C . PHE A 1 86 ? 14.228 4.770 -13.478 1.00 86.50 86 PHE A C 1
ATOM 714 O O . PHE A 1 86 ? 13.158 4.327 -13.082 1.00 86.50 86 PHE A O 1
ATOM 721 N N . GLY A 1 87 ? 14.924 5.630 -12.729 1.00 83.69 87 GLY A N 1
ATOM 722 C CA . GLY A 1 87 ? 14.432 6.123 -11.442 1.00 83.69 87 GLY A CA 1
ATOM 723 C C . GLY A 1 87 ? 14.421 5.075 -10.321 1.00 83.69 87 GLY A C 1
ATOM 724 O O . GLY A 1 87 ? 13.697 5.239 -9.337 1.00 83.69 87 GLY A O 1
ATOM 725 N N . PHE A 1 88 ? 15.230 4.015 -10.424 1.00 83.06 88 PHE A N 1
ATOM 726 C CA . PHE A 1 88 ? 15.471 3.062 -9.332 1.00 83.06 88 PHE A CA 1
ATOM 727 C C . PHE A 1 88 ? 16.260 3.672 -8.178 1.00 83.06 88 PHE A C 1
ATOM 729 O O . PHE A 1 88 ? 16.086 3.272 -7.024 1.00 83.06 88 PHE A O 1
ATOM 736 N N . ARG A 1 89 ? 17.089 4.674 -8.481 1.00 76.69 89 ARG A N 1
ATOM 737 C CA . ARG A 1 89 ? 17.891 5.402 -7.503 1.00 76.69 89 ARG A CA 1
ATOM 738 C C . ARG A 1 89 ? 17.302 6.789 -7.251 1.00 76.69 89 ARG A C 1
ATOM 740 O O . ARG A 1 89 ? 17.536 7.715 -8.021 1.00 76.69 89 ARG A O 1
ATOM 747 N N . GLY A 1 90 ? 16.554 6.955 -6.167 1.00 64.38 90 GLY A N 1
ATOM 748 C CA . GLY A 1 90 ? 16.050 8.264 -5.748 1.00 64.38 90 GLY A CA 1
ATOM 749 C C . GLY A 1 90 ? 16.912 8.947 -4.691 1.00 64.38 90 GLY A C 1
ATOM 750 O O . GLY A 1 90 ? 17.952 8.453 -4.249 1.00 64.38 90 GLY A O 1
ATOM 751 N N . LYS A 1 91 ? 16.473 10.151 -4.316 1.00 62.91 91 LYS A N 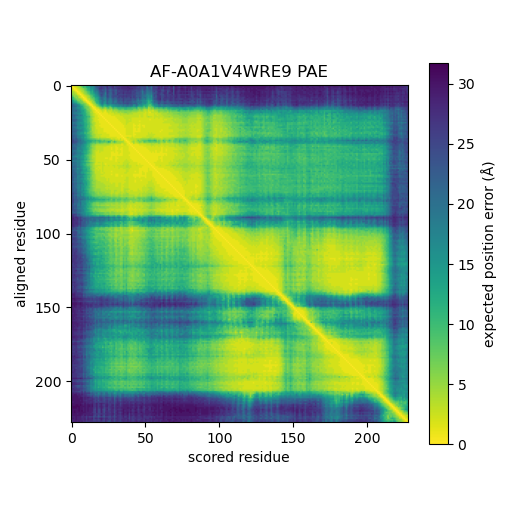1
ATOM 752 C CA . LYS A 1 91 ? 17.122 11.009 -3.315 1.00 62.91 91 LYS A CA 1
ATOM 753 C C . LYS A 1 91 ? 16.970 10.402 -1.914 1.00 62.91 91 LYS A C 1
ATOM 755 O O . LYS A 1 91 ? 16.038 9.646 -1.672 1.00 62.91 91 LYS A O 1
ATOM 760 N N . ARG A 1 92 ? 17.881 10.738 -0.990 1.00 61.62 92 ARG A N 1
ATOM 761 C CA . ARG A 1 92 ? 17.869 10.249 0.406 1.00 61.62 92 ARG A CA 1
ATOM 762 C C . ARG A 1 92 ? 16.477 10.408 1.046 1.00 61.62 92 ARG A C 1
ATOM 764 O O . ARG A 1 92 ? 15.896 11.484 0.957 1.00 61.62 92 ARG A O 1
ATOM 771 N N . GLY A 1 93 ? 15.995 9.366 1.728 1.00 59.78 93 GLY A N 1
ATOM 772 C CA . GLY A 1 93 ? 14.746 9.382 2.500 1.00 59.78 93 GLY A CA 1
ATOM 773 C C . GLY A 1 93 ? 13.870 8.133 2.305 1.00 59.78 93 GLY A C 1
ATOM 774 O O . GLY A 1 93 ? 14.177 7.275 1.477 1.00 59.78 93 GLY A O 1
ATOM 775 N N . PRO A 1 94 ? 12.773 8.001 3.067 1.00 57.06 94 PRO A N 1
ATOM 776 C CA . PRO A 1 94 ? 11.782 6.953 2.840 1.00 57.06 94 PRO A CA 1
ATOM 777 C C . PRO A 1 94 ? 11.068 7.161 1.498 1.00 57.06 94 PRO A C 1
ATOM 779 O O . PRO A 1 94 ? 10.639 8.267 1.181 1.00 57.06 94 PRO A O 1
ATOM 782 N N . GLY A 1 95 ? 10.964 6.099 0.694 1.00 62.97 95 GLY A N 1
ATOM 783 C CA . GLY A 1 95 ? 10.455 6.187 -0.681 1.00 62.97 95 GLY A CA 1
ATOM 784 C C . GLY A 1 95 ? 11.514 6.593 -1.712 1.00 62.97 95 GLY A C 1
ATOM 785 O O . GLY A 1 95 ? 11.164 6.933 -2.840 1.00 62.97 95 GLY A O 1
ATOM 786 N N . ALA A 1 96 ? 12.801 6.554 -1.347 1.00 69.00 96 ALA A N 1
ATOM 787 C CA . ALA A 1 96 ? 13.914 6.814 -2.259 1.00 69.00 96 ALA A CA 1
ATOM 788 C C . ALA A 1 96 ? 13.966 5.839 -3.439 1.00 69.00 96 ALA A C 1
ATOM 790 O O . ALA A 1 96 ? 14.539 6.155 -4.466 1.00 69.00 96 ALA A O 1
ATOM 791 N N . THR A 1 97 ? 13.402 4.645 -3.317 1.00 79.38 97 THR A N 1
ATOM 792 C CA . THR A 1 97 ? 13.412 3.650 -4.395 1.00 79.38 97 THR A CA 1
ATOM 793 C C . THR A 1 97 ? 11.985 3.282 -4.783 1.00 79.38 97 THR A C 1
ATOM 795 O O . THR A 1 97 ? 11.104 3.287 -3.922 1.00 79.38 97 THR A O 1
ATOM 798 N N . PRO A 1 98 ? 11.723 2.901 -6.040 1.00 78.56 98 PRO A N 1
ATOM 799 C CA . PRO A 1 98 ? 10.443 2.329 -6.455 1.00 78.56 98 PRO A CA 1
ATOM 800 C C . PRO A 1 98 ? 9.970 1.197 -5.531 1.00 78.56 98 PRO A C 1
ATOM 802 O O . PRO A 1 98 ? 8.813 1.185 -5.118 1.00 78.56 98 PRO A O 1
ATOM 805 N N . PHE A 1 99 ? 10.890 0.329 -5.093 1.00 79.94 99 PHE A N 1
ATOM 806 C CA . PHE A 1 99 ? 10.603 -0.740 -4.132 1.00 79.94 99 PHE A CA 1
ATOM 807 C C . PHE A 1 99 ? 10.084 -0.194 -2.801 1.00 79.94 99 PHE A C 1
ATOM 809 O O . PHE A 1 99 ? 9.009 -0.577 -2.347 1.00 79.94 99 PHE A O 1
ATOM 816 N N . SER A 1 100 ? 10.797 0.763 -2.202 1.00 74.94 100 SER A N 1
ATOM 817 C CA . SER A 1 100 ? 10.351 1.381 -0.949 1.00 74.94 100 SER A CA 1
ATOM 818 C C . SER A 1 100 ? 9.052 2.175 -1.117 1.00 74.94 100 SER A C 1
ATOM 820 O O . SER A 1 100 ? 8.221 2.151 -0.215 1.00 74.94 100 SER A O 1
ATOM 822 N N . ARG A 1 101 ? 8.809 2.817 -2.272 1.00 75.25 101 ARG A N 1
ATOM 823 C CA . ARG A 1 101 ? 7.521 3.471 -2.577 1.00 75.25 101 ARG A CA 1
ATOM 824 C C . ARG A 1 101 ? 6.374 2.465 -2.627 1.00 75.25 101 ARG A C 1
ATOM 826 O O . ARG A 1 101 ? 5.319 2.739 -2.058 1.00 75.25 101 ARG A O 1
ATOM 833 N N . ARG A 1 102 ? 6.572 1.308 -3.267 1.00 77.00 102 ARG A N 1
ATOM 834 C CA . ARG A 1 102 ? 5.568 0.235 -3.329 1.00 77.00 102 ARG A CA 1
ATOM 835 C C . ARG A 1 102 ? 5.251 -0.313 -1.940 1.00 77.00 102 ARG A C 1
ATOM 837 O O . ARG A 1 102 ? 4.079 -0.452 -1.604 1.00 77.00 102 ARG A O 1
ATOM 844 N N . GLU A 1 103 ? 6.269 -0.554 -1.121 1.00 75.62 103 GLU A N 1
ATOM 845 C CA . GLU A 1 103 ? 6.074 -1.022 0.255 1.00 75.62 103 GLU A CA 1
ATOM 846 C C . GLU A 1 103 ? 5.379 0.027 1.132 1.00 75.62 103 GLU A C 1
ATOM 848 O O . GLU A 1 103 ? 4.444 -0.307 1.856 1.00 75.62 103 GLU A O 1
ATOM 853 N N . ILE A 1 104 ? 5.726 1.312 0.991 1.00 75.38 104 ILE A N 1
ATOM 854 C CA . ILE A 1 104 ? 5.012 2.409 1.662 1.00 75.38 104 ILE A CA 1
ATOM 855 C C . ILE A 1 104 ? 3.540 2.450 1.235 1.00 75.38 104 ILE A C 1
ATOM 857 O O . ILE A 1 104 ? 2.668 2.545 2.094 1.00 75.38 104 ILE A O 1
ATOM 861 N N . ARG A 1 105 ? 3.236 2.330 -0.065 1.00 75.50 105 ARG A N 1
ATOM 862 C CA . ARG A 1 105 ? 1.846 2.291 -0.555 1.00 75.50 105 ARG A CA 1
ATOM 863 C C . ARG A 1 105 ? 1.077 1.104 0.026 1.00 75.50 105 ARG A C 1
ATOM 865 O O . ARG A 1 105 ? -0.035 1.292 0.508 1.00 75.50 105 ARG A O 1
ATOM 872 N N . LYS A 1 106 ? 1.660 -0.101 0.024 1.00 76.44 106 LYS A N 1
ATOM 873 C CA . LYS A 1 106 ? 1.045 -1.297 0.630 1.00 76.44 106 LYS A CA 1
ATOM 874 C C . LYS A 1 106 ? 0.769 -1.096 2.115 1.00 76.44 106 LYS A C 1
ATOM 876 O O . LYS A 1 106 ? -0.337 -1.376 2.570 1.00 76.44 106 LYS A O 1
ATOM 881 N N . ARG A 1 107 ? 1.752 -0.576 2.854 1.00 77.81 107 ARG A N 1
ATOM 882 C CA . ARG A 1 107 ? 1.612 -0.231 4.271 1.00 77.81 107 ARG A CA 1
ATOM 883 C C . ARG A 1 107 ? 0.468 0.760 4.479 1.00 77.81 107 ARG A C 1
ATOM 885 O O . ARG A 1 107 ? -0.400 0.514 5.308 1.00 77.81 107 ARG A O 1
ATOM 892 N N . ASP A 1 108 ? 0.432 1.844 3.710 1.00 78.19 108 ASP A N 1
ATOM 893 C CA . ASP A 1 108 ? -0.600 2.874 3.838 1.00 78.19 108 ASP A CA 1
ATOM 894 C C . ASP A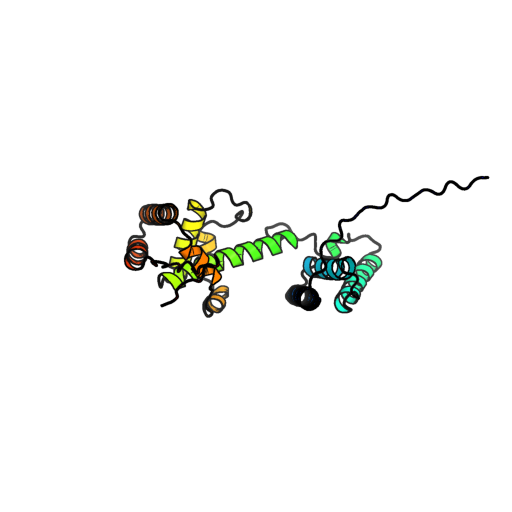 1 108 ? -2.000 2.313 3.518 1.00 78.19 108 ASP A C 1
ATOM 896 O O . ASP A 1 108 ? -2.950 2.607 4.242 1.00 78.19 108 ASP A O 1
ATOM 900 N N . MET A 1 109 ? -2.132 1.448 2.503 1.00 78.38 109 MET A N 1
ATOM 901 C CA . MET A 1 109 ? -3.391 0.755 2.184 1.00 78.38 109 MET A CA 1
ATOM 902 C C . MET A 1 109 ? -3.835 -0.209 3.287 1.00 78.38 109 MET A C 1
ATOM 904 O O . MET A 1 109 ? -5.024 -0.272 3.618 1.00 78.38 109 MET A O 1
ATOM 908 N N . PHE A 1 110 ? -2.892 -0.951 3.870 1.00 81.44 110 PHE A N 1
ATOM 909 C CA . PHE A 1 110 ? -3.167 -1.827 5.003 1.00 81.44 110 PHE A CA 1
ATOM 910 C C . PHE A 1 110 ? -3.685 -1.017 6.194 1.00 81.44 110 PHE A C 1
ATOM 912 O O . PHE A 1 110 ? -4.764 -1.302 6.712 1.00 81.44 110 PHE A O 1
ATOM 919 N N . ILE A 1 111 ? -2.959 0.038 6.575 1.00 81.69 111 ILE A N 1
ATOM 920 C CA . ILE A 1 111 ? -3.331 0.918 7.686 1.00 81.69 111 ILE A CA 1
ATOM 921 C C . ILE A 1 111 ? -4.717 1.513 7.444 1.00 81.69 111 ILE A C 1
ATOM 923 O O . ILE A 1 111 ? -5.589 1.412 8.304 1.00 81.69 111 ILE A O 1
ATOM 927 N N . MET A 1 112 ? -4.954 2.060 6.252 1.00 83.06 112 MET A N 1
ATOM 928 C CA . MET A 1 112 ? -6.248 2.618 5.867 1.00 83.06 112 MET A CA 1
ATOM 929 C C . MET A 1 112 ? -7.381 1.600 6.012 1.00 83.06 112 MET A C 1
ATOM 931 O O . MET A 1 112 ? -8.448 1.931 6.528 1.00 83.06 112 MET A O 1
ATOM 935 N N . SER A 1 113 ? -7.146 0.354 5.601 1.00 84.69 113 SER A N 1
ATOM 936 C CA . SER A 1 113 ? -8.136 -0.714 5.713 1.00 84.69 113 SER A CA 1
ATOM 937 C C . SER A 1 113 ? -8.456 -1.027 7.175 1.00 84.69 113 SER A C 1
ATOM 939 O O . SER A 1 113 ? -9.630 -1.119 7.528 1.00 84.69 113 SER A O 1
ATOM 941 N N . VAL A 1 114 ? -7.453 -1.100 8.055 1.00 86.50 114 VAL A N 1
ATOM 942 C CA . VAL A 1 114 ? -7.681 -1.300 9.498 1.00 86.50 114 VAL A CA 1
ATOM 943 C C . VAL A 1 114 ? -8.488 -0.142 10.097 1.00 86.50 114 VAL A C 1
ATOM 945 O O . VAL A 1 114 ? -9.486 -0.378 10.780 1.00 86.50 114 VAL A O 1
ATOM 948 N N . ILE A 1 115 ? -8.128 1.109 9.781 1.00 87.31 115 ILE A N 1
ATOM 949 C CA . ILE A 1 115 ? -8.870 2.304 10.225 1.00 87.31 115 ILE A CA 1
ATOM 950 C C . ILE A 1 115 ? -10.324 2.241 9.744 1.00 87.31 115 ILE A C 1
ATOM 952 O O . ILE A 1 115 ? -11.256 2.481 10.516 1.00 87.31 115 ILE A O 1
ATOM 956 N N . HIS A 1 116 ? -10.540 1.881 8.477 1.00 87.56 116 HIS A N 1
ATOM 957 C CA . HIS A 1 116 ? -11.880 1.745 7.918 1.00 87.56 116 HIS A CA 1
ATOM 958 C C . HIS A 1 116 ? -12.689 0.663 8.644 1.00 87.56 116 HIS A C 1
ATOM 960 O O . HIS A 1 116 ? -13.881 0.854 8.906 1.00 87.56 116 HIS A O 1
ATOM 966 N N . GLY A 1 117 ? -12.044 -0.451 8.998 1.00 88.44 117 GLY A N 1
ATOM 967 C CA . GLY A 1 117 ? -12.631 -1.515 9.804 1.00 88.44 117 GLY A CA 1
ATOM 968 C C . GLY A 1 117 ? -13.170 -0.997 11.133 1.00 88.44 117 GLY A C 1
ATOM 969 O O . GLY A 1 117 ? -14.354 -1.161 11.417 1.00 88.44 117 GLY A O 1
ATOM 970 N N . TRP A 1 118 ? -12.345 -0.290 11.909 1.00 90.56 118 TRP A N 1
ATOM 971 C CA . TRP A 1 118 ? -12.754 0.262 13.206 1.00 90.56 118 TRP A CA 1
ATOM 972 C C . TRP A 1 118 ? -13.865 1.300 13.084 1.00 90.56 118 TRP A C 1
ATOM 974 O O . TRP A 1 118 ? -14.855 1.238 13.819 1.00 90.56 118 TRP A O 1
ATOM 984 N N . LYS A 1 119 ? -13.746 2.216 12.115 1.00 89.06 119 LYS A N 1
ATOM 985 C CA . LYS A 1 119 ? -14.795 3.194 11.807 1.00 89.06 119 LYS A CA 1
ATOM 986 C C . LYS A 1 119 ? -16.121 2.502 11.492 1.00 89.06 119 LYS A C 1
ATOM 988 O O . LYS A 1 119 ? -17.154 2.914 12.006 1.00 89.06 119 LYS A O 1
ATOM 993 N N . SER A 1 120 ? -16.103 1.471 10.653 1.00 85.50 120 SER A N 1
ATOM 994 C CA . SER A 1 120 ? -17.330 0.857 10.132 1.00 85.50 120 SER A CA 1
ATOM 995 C C . SER A 1 120 ? -17.970 -0.114 11.114 1.00 85.50 120 SER A C 1
ATOM 997 O O . SER A 1 120 ? -19.185 -0.099 11.265 1.00 85.50 120 SER A O 1
ATOM 999 N N . CYS A 1 121 ? -17.171 -0.925 11.811 1.00 85.38 121 CYS A N 1
ATOM 1000 C CA . CYS A 1 121 ? -17.685 -1.899 12.772 1.00 85.38 121 CYS A CA 1
ATOM 1001 C C . CYS A 1 121 ? -18.217 -1.237 14.052 1.00 85.38 121 CYS A C 1
ATOM 1003 O O . CYS A 1 121 ? -19.169 -1.738 14.640 1.00 85.38 121 CYS A O 1
ATOM 1005 N N . TYR A 1 122 ? -17.626 -0.116 14.481 1.00 86.44 122 TYR A N 1
ATOM 1006 C CA . TYR A 1 122 ? -17.946 0.500 15.776 1.00 86.44 122 TYR A CA 1
ATOM 1007 C C . TYR A 1 122 ? -18.525 1.917 15.668 1.00 86.44 122 TYR A C 1
ATOM 1009 O O . TYR A 1 122 ? -18.994 2.469 16.665 1.00 86.44 122 TYR A O 1
ATOM 1017 N N . GLY A 1 123 ? -18.563 2.511 14.471 1.00 86.25 123 GLY A N 1
ATOM 1018 C CA . GLY A 1 123 ? -19.053 3.877 14.259 1.00 86.25 123 GLY A CA 1
ATOM 1019 C C . GLY A 1 123 ? -18.126 4.946 14.842 1.00 86.25 123 GLY A C 1
ATOM 1020 O O . GLY A 1 123 ? -18.599 5.984 15.302 1.00 86.25 123 GLY A O 1
ATOM 1021 N N . LEU A 1 124 ? -16.820 4.674 14.890 1.00 87.81 124 LEU A N 1
ATOM 1022 C CA . LEU A 1 124 ? -15.826 5.609 15.416 1.00 87.81 124 LEU A CA 1
ATOM 1023 C C . LEU A 1 124 ? -15.584 6.779 14.453 1.00 87.81 124 LEU A C 1
ATOM 1025 O O . LEU A 1 124 ? -15.742 6.652 13.236 1.00 87.81 124 LEU A O 1
ATOM 1029 N N . SER A 1 125 ? -15.142 7.917 14.995 1.00 86.38 125 SER A N 1
ATOM 1030 C CA . SER A 1 125 ? -14.577 8.984 14.165 1.00 86.38 125 SER A CA 1
ATOM 1031 C C . SER A 1 125 ? -13.297 8.484 13.475 1.00 86.38 125 SER A C 1
ATOM 1033 O O . SER A 1 125 ? -12.663 7.546 13.956 1.00 86.38 125 SER A O 1
ATOM 1035 N N . ILE A 1 126 ? -12.879 9.099 12.361 1.00 83.75 126 ILE A N 1
ATOM 1036 C CA . ILE A 1 126 ? -11.620 8.708 11.687 1.00 83.75 126 ILE A CA 1
ATOM 1037 C C . ILE A 1 126 ? -10.429 8.852 12.648 1.00 83.75 126 ILE A C 1
ATOM 1039 O O . ILE A 1 126 ? -9.538 8.009 12.645 1.00 83.75 126 ILE A O 1
ATOM 1043 N N . ALA A 1 127 ? -10.431 9.890 13.491 1.00 82.12 127 ALA A N 1
ATOM 1044 C CA . ALA A 1 127 ? -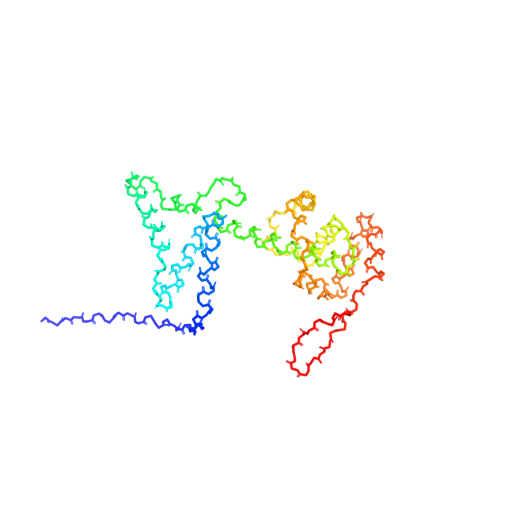9.376 10.121 14.471 1.00 82.12 127 ALA A CA 1
ATOM 1045 C C . ALA A 1 127 ? -9.320 9.009 15.530 1.00 82.12 127 ALA A C 1
ATOM 1047 O O . ALA A 1 127 ? -8.247 8.464 15.770 1.00 82.12 127 ALA A O 1
ATOM 1048 N N . ASP A 1 128 ? -10.467 8.632 16.103 1.00 87.38 128 ASP A N 1
ATOM 1049 C CA . ASP A 1 128 ? -10.529 7.545 17.088 1.00 87.38 128 ASP A CA 1
ATOM 1050 C C . ASP A 1 128 ? -10.179 6.198 16.446 1.00 87.38 128 ASP A C 1
ATOM 1052 O O . ASP A 1 128 ? -9.423 5.417 17.011 1.00 87.38 128 ASP A O 1
ATOM 1056 N N . ALA A 1 129 ? -10.677 5.931 15.235 1.00 88.31 129 ALA A N 1
ATOM 1057 C CA . ALA A 1 129 ? -10.365 4.712 14.496 1.00 88.31 129 ALA A CA 1
ATOM 1058 C C . ALA A 1 129 ? -8.870 4.600 14.152 1.00 88.31 129 ALA A C 1
ATOM 1060 O O . ALA A 1 129 ? -8.319 3.502 14.199 1.00 88.31 129 ALA A O 1
ATOM 1061 N N . ALA A 1 130 ? -8.207 5.717 13.832 1.00 83.94 130 ALA A N 1
ATOM 1062 C CA . ALA A 1 130 ? -6.761 5.767 13.627 1.00 83.94 130 ALA A CA 1
ATOM 1063 C C . ALA A 1 130 ? -5.992 5.426 14.904 1.00 83.94 130 ALA A C 1
ATOM 1065 O O . ALA A 1 130 ? -5.028 4.671 14.852 1.00 83.94 130 ALA A O 1
ATOM 1066 N N . GLU A 1 131 ? -6.445 5.926 16.050 1.00 84.69 131 GLU A N 1
ATOM 1067 C CA . GLU A 1 131 ? -5.819 5.641 17.339 1.00 84.69 131 GLU A CA 1
ATOM 1068 C C . GLU A 1 131 ? -5.964 4.170 17.741 1.00 84.69 131 GLU A C 1
ATOM 1070 O O . GLU A 1 131 ? -4.980 3.533 18.114 1.00 84.69 131 GLU A O 1
ATOM 1075 N N . VAL A 1 132 ? -7.159 3.593 17.576 1.00 88.88 132 VAL A N 1
ATOM 1076 C CA . VAL A 1 132 ? -7.378 2.159 17.825 1.00 88.88 132 VAL A CA 1
ATOM 1077 C C . VAL A 1 132 ? -6.573 1.300 16.849 1.00 88.88 132 VAL A C 1
ATOM 1079 O O . VAL A 1 132 ? -6.013 0.286 17.259 1.00 88.88 132 VAL A O 1
ATOM 1082 N N . ALA A 1 133 ? -6.468 1.707 15.580 1.00 87.44 133 ALA A N 1
ATOM 1083 C CA . ALA A 1 133 ? -5.628 1.020 14.606 1.00 87.44 133 ALA A CA 1
ATOM 1084 C C . ALA A 1 133 ? -4.160 1.001 15.057 1.00 87.44 133 ALA A C 1
ATOM 1086 O O . ALA A 1 133 ? -3.575 -0.077 15.083 1.00 87.44 133 ALA A O 1
ATOM 1087 N N . CYS A 1 134 ? -3.598 2.138 15.491 1.00 82.19 134 CYS A N 1
ATOM 1088 C CA . CYS A 1 134 ? -2.235 2.200 16.034 1.00 82.19 134 CYS A CA 1
ATOM 1089 C C . CYS A 1 134 ? -2.041 1.213 17.193 1.00 82.19 134 CYS A C 1
ATOM 1091 O O . CYS A 1 134 ? -1.117 0.404 17.161 1.00 82.19 134 CYS A O 1
ATOM 1093 N N . VAL A 1 135 ? -2.957 1.216 18.167 1.00 86.38 135 VAL A N 1
ATOM 1094 C CA . VAL A 1 135 ? -2.902 0.300 19.316 1.00 86.38 135 VAL A CA 1
ATOM 1095 C C . VAL A 1 135 ? -2.992 -1.165 18.879 1.00 86.38 135 VAL A C 1
ATOM 1097 O O . VAL A 1 135 ? -2.215 -1.998 19.338 1.00 86.38 135 VAL A O 1
ATOM 1100 N N . GLN A 1 136 ? -3.909 -1.504 17.965 1.00 87.25 136 GLN A N 1
ATOM 1101 C CA . GLN A 1 136 ? -3.997 -2.856 17.404 1.00 87.25 136 GLN A CA 1
ATOM 1102 C C . GLN A 1 136 ? -2.675 -3.272 16.762 1.00 87.25 136 GLN A C 1
ATOM 1104 O O . GLN A 1 136 ? -2.256 -4.418 16.904 1.00 87.25 136 GLN A O 1
ATOM 1109 N N . MET A 1 137 ? -2.032 -2.365 16.036 1.00 81.31 137 MET A N 1
ATOM 1110 C CA . MET A 1 137 ? -0.795 -2.648 15.321 1.00 81.31 137 MET A CA 1
ATOM 1111 C C . MET A 1 137 ? 0.363 -2.925 16.284 1.00 81.31 137 MET A C 1
ATOM 1113 O O . MET A 1 137 ? 1.077 -3.910 16.099 1.00 81.31 137 MET A O 1
ATOM 1117 N N . GLU A 1 138 ? 0.479 -2.129 17.347 1.00 80.75 138 GLU A N 1
ATOM 1118 C CA . GLU A 1 138 ? 1.473 -2.313 18.411 1.00 80.75 138 GLU A CA 1
ATOM 1119 C C . GLU A 1 138 ? 1.265 -3.628 19.182 1.00 80.75 138 GLU A C 1
ATOM 1121 O O . GLU A 1 138 ? 2.209 -4.395 19.372 1.00 80.75 138 GLU A O 1
ATOM 1126 N N . GLU A 1 139 ? 0.024 -3.931 19.571 1.00 84.44 139 GLU A N 1
ATOM 1127 C CA . GLU A 1 139 ? -0.289 -5.077 20.436 1.00 84.44 139 GLU A CA 1
ATOM 1128 C C . GLU A 1 139 ? -0.387 -6.414 19.680 1.00 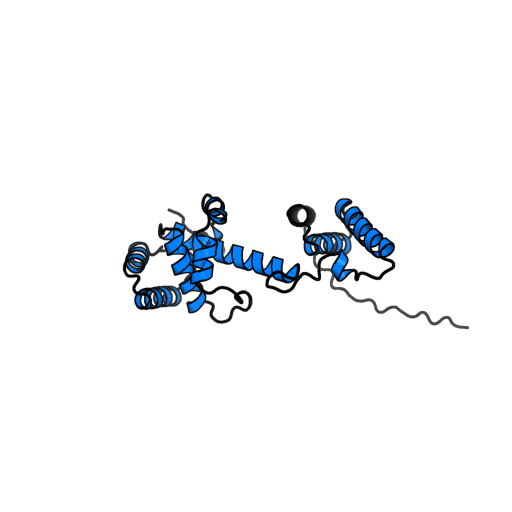84.44 139 GLU A C 1
ATOM 1130 O O . GLU A 1 139 ? -0.067 -7.479 20.222 1.00 84.44 139 GLU A O 1
ATOM 1135 N N . CYS A 1 140 ? -0.850 -6.390 18.425 1.00 78.81 140 CYS A N 1
ATOM 1136 C CA . CYS A 1 140 ? -1.127 -7.606 17.652 1.00 78.81 140 CYS A CA 1
ATOM 1137 C C . CYS A 1 140 ? -0.037 -7.938 16.626 1.00 78.81 140 CYS A C 1
ATOM 1139 O O . CYS A 1 140 ? 0.077 -9.103 16.244 1.00 78.81 140 CYS A O 1
ATOM 1141 N N . PHE A 1 141 ? 0.776 -6.963 16.193 1.00 75.31 141 PHE A N 1
ATOM 1142 C CA . PHE A 1 141 ? 1.778 -7.154 15.134 1.00 75.31 141 PHE A CA 1
ATOM 1143 C C . PHE A 1 141 ? 3.182 -6.605 15.481 1.00 75.31 141 PHE A C 1
ATOM 1145 O O . PHE A 1 141 ? 3.808 -5.953 14.642 1.00 75.31 141 PHE A O 1
ATOM 1152 N N . PRO A 1 142 ? 3.763 -6.933 16.653 1.00 62.34 142 PRO A N 1
ATOM 1153 C CA . PRO A 1 142 ? 4.983 -6.291 17.164 1.00 62.34 142 PRO A CA 1
ATOM 1154 C C . PRO A 1 142 ? 6.269 -6.552 16.354 1.00 62.34 142 PRO A C 1
ATOM 1156 O O . PRO A 1 142 ? 7.302 -5.952 16.635 1.00 62.34 142 PRO A O 1
ATOM 1159 N N . ARG A 1 143 ? 6.256 -7.469 15.374 1.00 57.72 143 ARG A N 1
ATOM 1160 C CA . ARG A 1 143 ? 7.448 -7.883 14.603 1.00 57.72 143 ARG A CA 1
ATOM 1161 C C . ARG A 1 143 ? 7.331 -7.698 13.093 1.00 57.72 143 ARG A C 1
ATOM 1163 O O . ARG A 1 143 ? 8.169 -8.223 12.368 1.00 57.72 143 ARG A O 1
ATOM 1170 N N . ASN A 1 144 ? 6.306 -7.018 12.588 1.00 57.31 144 ASN A N 1
ATOM 1171 C CA . ASN A 1 144 ? 6.139 -6.903 11.143 1.00 57.31 144 ASN A CA 1
ATOM 1172 C C . ASN A 1 144 ? 7.133 -5.859 10.568 1.00 57.31 144 ASN A C 1
ATOM 1174 O O . ASN A 1 144 ? 7.033 -4.677 10.887 1.00 57.31 144 ASN A O 1
ATOM 1178 N N . PRO A 1 145 ? 8.104 -6.256 9.721 1.00 43.19 145 PRO A N 1
ATOM 1179 C CA . PRO A 1 145 ? 9.151 -5.359 9.228 1.00 43.19 145 PRO A CA 1
ATOM 1180 C C . PRO A 1 145 ? 8.652 -4.314 8.214 1.00 43.19 145 PRO A C 1
ATOM 1182 O O . PRO A 1 145 ? 9.370 -3.362 7.925 1.00 43.19 145 PRO A O 1
ATOM 1185 N N . ALA A 1 146 ? 7.410 -4.404 7.722 1.00 45.75 146 ALA A N 1
ATOM 1186 C CA . ALA A 1 146 ? 6.797 -3.353 6.898 1.00 45.75 146 ALA A CA 1
ATOM 1187 C C . ALA A 1 146 ? 6.461 -2.059 7.686 1.00 45.75 146 ALA A C 1
ATOM 1189 O O . ALA A 1 146 ? 5.975 -1.085 7.109 1.00 45.75 146 ALA A O 1
ATOM 1190 N N . TRP A 1 147 ? 6.713 -2.045 9.003 1.00 54.53 147 TRP A N 1
ATOM 1191 C CA . TRP A 1 147 ? 6.267 -1.017 9.954 1.00 54.53 147 TRP A CA 1
ATOM 1192 C C . TRP A 1 147 ? 7.327 0.007 10.331 1.00 54.53 147 TRP A C 1
ATOM 1194 O O . TRP A 1 147 ? 7.045 0.916 11.115 1.00 54.53 147 TRP A O 1
ATOM 1204 N N . TYR A 1 148 ? 8.533 -0.083 9.763 1.00 46.06 148 TYR A N 1
ATOM 1205 C CA . TYR A 1 148 ? 9.484 1.010 9.896 1.00 46.06 148 TYR A CA 1
ATOM 1206 C C . TYR A 1 148 ? 8.814 2.288 9.378 1.00 46.06 148 TYR A C 1
ATOM 1208 O O . TYR A 1 148 ? 8.494 2.416 8.196 1.00 46.06 148 TYR A O 1
ATOM 1216 N N . ILE A 1 149 ? 8.635 3.240 10.295 1.00 49.44 149 ILE A N 1
ATOM 1217 C CA . ILE A 1 149 ? 8.071 4.577 10.100 1.00 49.44 149 ILE A CA 1
ATOM 1218 C C . ILE A 1 149 ? 6.544 4.610 10.200 1.00 49.44 149 ILE A C 1
ATOM 1220 O O . ILE A 1 149 ? 5.838 4.709 9.200 1.00 49.44 149 ILE A O 1
ATOM 1224 N N . SER A 1 150 ? 6.014 4.678 11.417 1.00 51.59 150 SER A N 1
ATOM 1225 C CA . SER A 1 150 ? 5.382 5.927 11.874 1.00 51.59 150 SER A CA 1
ATOM 1226 C C . SER A 1 150 ? 4.977 5.829 13.345 1.00 51.59 150 SER A C 1
ATOM 1228 O O . SER A 1 150 ? 4.261 4.922 13.746 1.00 51.59 150 SER A O 1
ATOM 1230 N N . ASN A 1 151 ? 5.447 6.783 14.150 1.00 57.25 151 ASN A N 1
ATOM 1231 C CA . ASN A 1 151 ? 4.921 7.024 15.494 1.00 57.25 151 ASN A CA 1
ATOM 1232 C C . ASN A 1 151 ? 3.391 7.258 15.381 1.00 57.25 151 ASN A C 1
ATOM 1234 O O . ASN A 1 151 ? 2.976 7.936 14.430 1.00 57.25 151 ASN A O 1
ATOM 1238 N N . PRO A 1 152 ? 2.554 6.739 16.301 1.00 53.28 152 PRO A N 1
ATOM 1239 C CA . PRO A 1 152 ? 1.111 6.998 16.354 1.00 53.28 152 PRO A CA 1
ATOM 1240 C C . PRO A 1 152 ? 0.703 8.461 16.114 1.00 53.28 152 PRO A C 1
ATOM 1242 O O . PRO A 1 152 ? -0.280 8.726 15.419 1.00 53.28 152 PRO A O 1
ATOM 1245 N N . GLU A 1 153 ? 1.485 9.428 16.598 1.00 57.09 153 GLU A N 1
ATOM 1246 C CA . GLU A 1 153 ? 1.257 10.859 16.352 1.00 57.09 153 GLU A CA 1
ATOM 1247 C C . GLU A 1 153 ? 1.386 11.238 14.869 1.00 57.09 153 GLU A C 1
ATOM 1249 O O . GLU A 1 153 ? 0.615 12.043 14.339 1.00 57.09 153 GLU A O 1
ATOM 1254 N N . GLN A 1 154 ? 2.337 10.625 14.167 1.00 64.06 154 GLN A N 1
ATOM 1255 C CA . GLN A 1 154 ? 2.569 10.837 12.743 1.00 64.06 154 GLN A CA 1
ATOM 1256 C C . GLN A 1 154 ? 1.482 10.168 11.897 1.00 64.06 154 GLN A C 1
ATOM 1258 O O . GLN A 1 154 ? 1.042 10.757 10.910 1.00 64.06 154 GLN A O 1
ATOM 1263 N N . LEU A 1 155 ? 0.985 8.995 12.308 1.00 63.16 155 LEU A N 1
ATOM 1264 C CA . LEU A 1 155 ? -0.197 8.372 11.702 1.00 63.16 155 LEU A CA 1
ATOM 1265 C C . LEU A 1 155 ? -1.434 9.250 11.890 1.00 63.16 155 LEU A C 1
ATOM 1267 O O . LEU A 1 155 ? -2.095 9.595 10.909 1.00 63.16 155 LEU A O 1
ATOM 1271 N N . ARG A 1 156 ? -1.695 9.716 13.115 1.00 60.53 156 ARG A N 1
ATOM 1272 C CA . ARG A 1 156 ? -2.806 10.632 13.405 1.00 60.53 156 ARG A CA 1
ATOM 1273 C C . ARG A 1 156 ? -2.724 11.897 12.552 1.00 60.53 156 ARG A C 1
ATOM 1275 O O . ARG A 1 156 ? -3.728 12.313 11.972 1.00 60.53 156 ARG A O 1
ATOM 1282 N N . LYS A 1 157 ? -1.532 12.482 12.405 1.00 64.69 157 LYS A N 1
ATOM 1283 C CA . LYS A 1 157 ? -1.311 13.659 11.554 1.00 64.69 157 LYS A CA 1
ATOM 1284 C C . LYS A 1 157 ? -1.504 13.352 10.068 1.00 64.69 157 LYS A C 1
ATOM 1286 O O . LYS A 1 157 ? -2.122 14.148 9.375 1.00 64.69 157 LYS A O 1
ATOM 1291 N N . ASN A 1 158 ? -1.026 12.209 9.578 1.00 65.75 158 ASN A N 1
ATOM 1292 C CA . ASN A 1 158 ? -1.113 11.842 8.163 1.00 65.75 158 ASN A CA 1
ATOM 1293 C C . ASN A 1 158 ? -2.551 11.500 7.741 1.00 65.75 158 ASN A C 1
ATOM 1295 O O . ASN A 1 158 ? -2.996 11.949 6.681 1.00 65.75 158 ASN A O 1
ATOM 1299 N N . PHE A 1 159 ? -3.286 10.757 8.574 1.00 62.56 159 PHE A N 1
ATOM 1300 C CA . PHE A 1 159 ? -4.623 10.235 8.265 1.00 62.56 159 PHE A CA 1
ATOM 1301 C C . PHE A 1 159 ? -5.779 11.168 8.657 1.00 62.56 159 PHE A C 1
ATOM 1303 O O . PHE A 1 159 ? -6.885 11.004 8.150 1.00 62.56 159 PHE A O 1
ATOM 1310 N N . SER A 1 160 ? -5.532 12.200 9.472 1.00 55.59 160 SER A N 1
ATOM 1311 C CA . SER A 1 160 ? -6.505 13.282 9.718 1.00 55.59 160 SER A CA 1
ATOM 1312 C C . SER A 1 160 ? -6.587 14.316 8.584 1.00 55.59 160 SER A C 1
ATOM 1314 O O . SER A 1 160 ? -7.460 15.184 8.598 1.00 55.59 160 SER A O 1
ATOM 1316 N N . THR A 1 161 ? -5.707 14.245 7.577 1.00 55.94 161 THR A N 1
ATOM 1317 C CA . THR A 1 161 ? -5.718 15.191 6.451 1.00 55.94 161 THR A CA 1
ATOM 1318 C C . THR A 1 161 ? -6.851 14.918 5.453 1.00 55.94 161 THR A C 1
ATOM 1320 O O . THR A 1 161 ? -7.260 13.778 5.228 1.00 55.94 161 THR A O 1
ATOM 1323 N N . LYS A 1 162 ? -7.306 15.975 4.753 1.00 54.62 162 LYS A N 1
ATOM 1324 C CA . LYS A 1 162 ? -8.304 15.911 3.658 1.00 54.62 162 LYS A CA 1
ATOM 1325 C C . LYS A 1 162 ? -7.984 14.861 2.580 1.00 54.62 162 LYS A C 1
ATOM 1327 O O . LYS A 1 162 ? -8.902 14.430 1.886 1.00 54.62 162 LYS A O 1
ATOM 1332 N N . LYS A 1 163 ? -6.713 14.454 2.448 1.00 57.75 163 LYS A N 1
ATOM 1333 C CA . LYS A 1 163 ? -6.236 13.454 1.483 1.00 57.75 163 LYS A CA 1
ATOM 1334 C C . LYS A 1 163 ? -6.968 12.116 1.624 1.00 57.75 163 LYS A C 1
ATOM 1336 O O . LYS A 1 163 ? -7.336 11.535 0.614 1.00 57.75 163 LYS A O 1
ATOM 1341 N N . TRP A 1 164 ? -7.240 11.673 2.850 1.00 61.22 164 TRP A N 1
ATOM 1342 C CA . TRP A 1 164 ? -7.833 10.353 3.101 1.00 61.22 164 TRP A CA 1
ATOM 1343 C C . TRP A 1 164 ? -9.351 10.381 3.264 1.00 61.22 164 TRP A C 1
ATOM 1345 O O . TRP A 1 164 ? -10.006 9.357 3.114 1.00 61.22 164 TRP A O 1
ATOM 1355 N N . GLY A 1 165 ? -9.947 11.552 3.507 1.00 62.47 165 GLY A N 1
ATOM 1356 C CA . GLY A 1 165 ? -11.397 11.678 3.697 1.00 62.47 165 GLY A CA 1
ATOM 1357 C C . GLY A 1 165 ? -12.236 11.217 2.496 1.00 62.47 165 GLY A C 1
ATOM 1358 O O . GLY A 1 165 ? -13.401 10.873 2.673 1.00 62.47 165 GLY A O 1
ATOM 1359 N N . ARG A 1 166 ? -11.663 11.191 1.281 1.00 68.12 166 ARG A N 1
ATOM 1360 C CA . ARG A 1 166 ? -12.322 10.633 0.086 1.00 68.12 166 ARG A CA 1
ATOM 1361 C C . ARG A 1 166 ? -12.349 9.103 0.096 1.00 68.12 166 ARG A C 1
ATOM 1363 O O . ARG A 1 166 ? -13.379 8.540 -0.249 1.00 68.12 166 ARG A O 1
ATOM 1370 N N . GLU A 1 167 ? -11.278 8.464 0.558 1.00 68.81 167 GLU A N 1
ATOM 1371 C CA . GLU A 1 167 ? -11.155 7.001 0.621 1.00 68.81 167 GLU A CA 1
ATOM 1372 C C . GLU A 1 167 ? -12.129 6.380 1.636 1.00 68.81 167 GLU A C 1
ATOM 1374 O O . GLU A 1 167 ? -12.642 5.287 1.432 1.00 68.81 167 GLU A O 1
ATOM 1379 N N . PHE A 1 168 ? -12.480 7.110 2.703 1.00 68.81 168 PHE A N 1
ATOM 1380 C CA . PHE A 1 168 ? -13.445 6.653 3.717 1.00 68.81 168 PHE A CA 1
ATOM 1381 C C . PHE A 1 168 ? -14.928 6.804 3.319 1.00 68.81 168 PHE A C 1
ATOM 1383 O O . PHE A 1 168 ? -15.806 6.576 4.160 1.00 68.81 168 PHE A O 1
ATOM 1390 N N . LYS A 1 169 ? -15.225 7.235 2.082 1.00 68.56 169 LYS A N 1
ATOM 1391 C CA . LYS A 1 169 ? -16.604 7.343 1.567 1.00 68.56 169 LYS A CA 1
ATOM 1392 C C . LYS A 1 169 ? -17.168 6.009 1.089 1.00 68.56 169 LYS A C 1
ATOM 1394 O O . LYS A 1 169 ? -18.385 5.856 1.059 1.00 68.56 169 LYS A O 1
ATOM 1399 N N . HIS A 1 170 ? -16.299 5.083 0.703 1.00 69.75 170 HIS A N 1
ATOM 1400 C CA . HIS A 1 170 ? -16.687 3.777 0.197 1.00 69.75 170 HIS A CA 1
ATOM 1401 C C . HIS A 1 170 ? -16.457 2.722 1.262 1.00 69.75 170 HIS A C 1
ATOM 1403 O O . HIS A 1 170 ? -15.503 2.801 2.027 1.00 69.75 170 HIS A O 1
ATOM 1409 N N . ASP A 1 171 ? -17.345 1.739 1.301 1.00 70.69 171 ASP A N 1
ATOM 1410 C CA . ASP A 1 171 ? -17.212 0.606 2.196 1.00 70.69 171 ASP A CA 1
ATOM 1411 C C . ASP A 1 171 ? -15.958 -0.217 1.848 1.00 70.69 171 ASP A C 1
ATOM 1413 O O . ASP A 1 171 ? -15.663 -0.449 0.676 1.00 70.69 171 ASP A O 1
ATOM 1417 N N . ASN A 1 172 ? -15.227 -0.675 2.865 1.00 77.00 172 ASN A N 1
ATOM 1418 C CA . ASN A 1 172 ? -14.027 -1.497 2.723 1.00 77.00 172 ASN A CA 1
ATOM 1419 C C . ASN A 1 172 ? -14.260 -2.837 3.447 1.00 77.00 172 ASN A C 1
ATOM 1421 O O . ASN A 1 172 ? -14.042 -2.941 4.665 1.00 77.00 172 ASN A O 1
ATOM 1425 N N . PRO A 1 173 ? -14.720 -3.874 2.717 1.00 79.12 173 PRO A N 1
ATOM 1426 C CA . PRO A 1 173 ? -14.978 -5.201 3.271 1.00 79.12 173 PRO A CA 1
ATOM 1427 C C . PRO A 1 173 ? -13.747 -5.838 3.917 1.00 79.12 173 PRO A C 1
ATOM 1429 O O . PRO A 1 173 ? -13.875 -6.487 4.954 1.00 79.12 173 PRO A O 1
ATOM 1432 N N . LEU A 1 174 ? -12.559 -5.611 3.349 1.00 77.19 174 LEU A N 1
ATOM 1433 C CA . LEU A 1 174 ? -11.301 -6.138 3.873 1.00 77.19 174 LEU A CA 1
ATOM 1434 C C . LEU A 1 174 ? -11.001 -5.563 5.264 1.00 77.19 174 LEU A C 1
ATOM 1436 O O . LEU A 1 174 ? -10.660 -6.303 6.184 1.00 77.19 174 LEU A O 1
ATOM 1440 N N . GLY A 1 175 ? -11.197 -4.256 5.440 1.00 81.81 175 GLY A N 1
ATOM 1441 C CA . GLY A 1 175 ? -11.057 -3.593 6.734 1.00 81.81 175 GLY A CA 1
ATOM 1442 C C . GLY A 1 175 ? -11.982 -4.169 7.803 1.00 81.81 175 GLY A C 1
ATOM 1443 O O . GLY A 1 175 ? -11.544 -4.472 8.916 1.00 81.81 175 GLY A O 1
ATOM 1444 N N . ARG A 1 176 ? -13.259 -4.383 7.455 1.00 82.94 176 ARG A N 1
ATOM 1445 C CA . ARG A 1 176 ? -14.220 -5.024 8.365 1.00 82.94 176 ARG A CA 1
ATOM 1446 C C . ARG A 1 176 ? -13.792 -6.440 8.712 1.00 82.94 176 ARG A C 1
ATOM 1448 O O . ARG A 1 176 ? -13.786 -6.764 9.894 1.00 82.94 176 ARG A O 1
ATOM 1455 N N . ALA A 1 177 ? -13.399 -7.247 7.727 1.00 82.19 177 ALA A N 1
ATOM 1456 C CA . ALA A 1 177 ? -12.939 -8.616 7.944 1.00 82.19 177 ALA A CA 1
ATOM 1457 C C . ALA A 1 177 ? -11.729 -8.678 8.891 1.00 82.19 177 ALA A C 1
ATOM 1459 O O . ALA A 1 177 ? -11.729 -9.491 9.810 1.00 82.19 177 ALA A O 1
ATOM 1460 N N . MET A 1 178 ? -10.753 -7.776 8.741 1.00 81.94 178 MET A N 1
ATOM 1461 C CA . MET A 1 178 ? -9.586 -7.715 9.629 1.00 81.94 178 MET A CA 1
ATOM 1462 C C . MET A 1 178 ? -9.969 -7.457 11.089 1.00 81.94 178 MET A C 1
ATOM 1464 O O . MET A 1 178 ? -9.571 -8.213 11.972 1.00 81.94 178 MET A O 1
ATOM 1468 N N . VAL A 1 179 ? -10.772 -6.423 11.354 1.00 85.12 179 VAL A N 1
ATOM 1469 C CA . VAL A 1 179 ? -11.210 -6.094 12.725 1.00 85.12 179 VAL A CA 1
ATOM 1470 C C . VAL A 1 179 ? -12.113 -7.187 13.298 1.00 85.12 179 VAL A C 1
ATOM 1472 O O . VAL A 1 179 ? -12.050 -7.507 14.480 1.00 85.12 179 VAL A O 1
ATOM 1475 N N . SER A 1 180 ? -12.924 -7.790 12.438 1.00 83.44 180 SER A N 1
ATOM 1476 C CA . SER A 1 180 ? -13.818 -8.901 12.757 1.00 83.44 180 SER A CA 1
ATOM 1477 C C . SER A 1 180 ? -13.079 -10.194 13.108 1.00 83.44 180 SER A C 1
ATOM 1479 O O . SER A 1 180 ? -13.564 -10.988 13.906 1.00 83.44 180 SER A O 1
ATOM 1481 N N . SER A 1 181 ? -11.907 -10.411 12.515 1.00 83.06 181 SER A N 1
ATOM 1482 C CA . SER A 1 181 ? -11.086 -11.602 12.748 1.00 83.06 181 SER A CA 1
ATOM 1483 C C . SER A 1 181 ? -10.274 -11.556 14.043 1.00 83.06 181 SER A C 1
ATOM 1485 O O . SER A 1 181 ? -9.619 -12.543 14.369 1.00 83.06 181 SER A O 1
ATOM 1487 N N . LEU A 1 182 ? -10.304 -10.434 14.773 1.00 84.25 182 LEU A N 1
ATOM 1488 C CA . LEU A 1 182 ? -9.599 -10.309 16.043 1.00 84.25 182 LEU A CA 1
ATOM 1489 C C . LEU A 1 182 ? -10.150 -11.306 17.060 1.00 84.25 182 LEU A C 1
ATOM 1491 O O . LEU A 1 182 ? -11.340 -11.290 17.390 1.00 84.25 182 LEU A O 1
ATOM 1495 N N . ASP A 1 183 ? -9.264 -12.140 17.597 1.00 87.25 183 ASP A N 1
ATOM 1496 C CA . ASP A 1 183 ? -9.631 -13.041 18.681 1.00 87.25 183 ASP A CA 1
ATOM 1497 C C . ASP A 1 183 ? -9.881 -12.269 19.996 1.00 87.25 183 ASP A C 1
ATOM 1499 O O . ASP A 1 183 ? -9.575 -11.078 20.133 1.00 87.25 183 ASP A O 1
ATOM 1503 N N . ASN A 1 184 ? -10.467 -12.949 20.988 1.00 86.00 184 ASN A N 1
ATOM 1504 C CA . ASN A 1 184 ? -10.765 -12.343 22.291 1.00 86.00 184 ASN A CA 1
ATOM 1505 C C . ASN A 1 184 ? -9.519 -11.751 22.962 1.00 86.00 184 ASN A C 1
ATOM 1507 O O . ASN A 1 184 ? -9.584 -10.656 23.508 1.00 86.00 184 ASN A O 1
ATOM 1511 N N . ASN A 1 185 ? -8.382 -12.438 22.875 1.00 88.75 185 ASN A N 1
ATOM 1512 C CA . ASN A 1 185 ? -7.144 -12.027 23.522 1.00 88.75 185 ASN A CA 1
ATOM 1513 C C . ASN A 1 185 ? -6.523 -10.795 22.837 1.00 88.75 185 ASN A C 1
ATOM 1515 O O . ASN A 1 185 ? -6.034 -9.879 23.495 1.00 88.75 185 ASN A O 1
ATOM 1519 N N . GLN A 1 186 ? -6.548 -10.731 21.506 1.00 89.31 186 GLN A N 1
ATOM 1520 C CA . GLN A 1 186 ? -6.148 -9.550 20.741 1.00 89.31 186 GLN A CA 1
ATOM 1521 C C . GLN A 1 186 ? -7.033 -8.347 21.079 1.00 89.31 186 GLN A C 1
ATOM 1523 O O . GLN A 1 186 ? -6.520 -7.263 21.358 1.00 89.31 186 GLN A O 1
ATOM 1528 N N . PHE A 1 187 ? -8.352 -8.545 21.120 1.00 90.62 187 PHE A N 1
ATOM 1529 C CA . PHE A 1 187 ? -9.292 -7.485 21.472 1.00 90.62 187 PHE A CA 1
ATOM 1530 C C . PHE A 1 187 ? -9.087 -6.978 22.907 1.00 90.62 187 PHE A C 1
ATOM 1532 O O . PHE A 1 187 ? -9.026 -5.770 23.136 1.00 90.62 187 PHE A O 1
ATOM 1539 N N . ASP A 1 188 ? -8.912 -7.880 23.873 1.00 90.69 188 ASP A N 1
ATOM 1540 C CA . ASP A 1 188 ? -8.696 -7.515 25.274 1.00 90.69 188 ASP A CA 1
ATOM 1541 C C . ASP A 1 188 ? -7.373 -6.764 25.482 1.00 90.69 188 ASP A C 1
ATOM 1543 O O . ASP A 1 188 ? -7.333 -5.805 26.260 1.00 90.69 188 ASP A O 1
ATOM 1547 N N . ARG A 1 189 ? -6.314 -7.118 24.738 1.00 91.75 189 ARG A N 1
ATOM 1548 C CA . ARG A 1 189 ? -5.052 -6.357 24.721 1.00 91.75 189 ARG A CA 1
ATOM 1549 C C . ARG A 1 189 ? -5.246 -4.934 24.210 1.00 91.75 189 ARG A C 1
ATOM 1551 O O . ARG A 1 189 ? -4.787 -3.996 24.860 1.00 91.75 189 ARG A O 1
ATOM 1558 N N . ILE A 1 190 ? -6.004 -4.755 23.127 1.00 91.69 190 ILE A N 1
ATOM 1559 C CA . ILE A 1 190 ? -6.351 -3.424 22.603 1.00 91.69 190 ILE A CA 1
ATOM 1560 C C . ILE A 1 190 ? -7.107 -2.605 23.660 1.00 91.69 190 ILE A C 1
ATOM 1562 O O . ILE A 1 190 ? -6.757 -1.455 23.924 1.00 91.69 190 ILE A O 1
ATOM 1566 N N . ILE A 1 191 ? -8.107 -3.196 24.322 1.00 93.62 191 ILE A N 1
ATOM 1567 C CA . ILE A 1 191 ? -8.863 -2.527 25.393 1.00 93.62 191 ILE A CA 1
ATOM 1568 C C . ILE A 1 191 ? -7.957 -2.155 26.575 1.00 93.62 191 ILE A C 1
ATOM 1570 O O . ILE A 1 191 ? -8.094 -1.067 27.142 1.00 93.62 191 ILE A O 1
ATOM 1574 N N . ALA A 1 192 ? -7.040 -3.041 26.966 1.00 92.88 192 ALA A N 1
ATOM 1575 C CA . ALA A 1 192 ? -6.092 -2.781 28.044 1.00 92.88 192 ALA A CA 1
ATOM 1576 C C . ALA A 1 192 ? -5.132 -1.631 27.696 1.00 92.88 192 ALA A C 1
ATOM 1578 O O . ALA A 1 192 ? -4.905 -0.760 28.537 1.00 92.88 192 ALA A O 1
ATOM 1579 N N . ALA A 1 193 ? -4.623 -1.587 26.465 1.00 89.69 193 ALA A N 1
ATOM 1580 C CA . ALA A 1 193 ? -3.762 -0.510 25.986 1.00 89.69 193 ALA A CA 1
ATOM 1581 C C . ALA A 1 193 ? -4.503 0.839 25.913 1.00 89.69 193 ALA A C 1
ATOM 1583 O O . ALA A 1 193 ? -4.013 1.834 26.442 1.00 89.69 193 ALA A O 1
ATOM 1584 N N . LEU A 1 194 ? -5.737 0.874 25.397 1.00 90.94 194 LEU A N 1
ATOM 1585 C CA . LEU A 1 194 ? -6.557 2.099 25.369 1.00 90.94 194 LEU A CA 1
ATOM 1586 C C . LEU A 1 194 ? -6.864 2.653 26.770 1.00 90.94 194 LEU A C 1
ATOM 1588 O O . LEU A 1 194 ? -6.916 3.867 26.967 1.00 90.94 194 LEU A O 1
ATOM 1592 N N . ARG A 1 195 ? -7.029 1.779 27.773 1.00 92.25 195 ARG A N 1
ATOM 1593 C CA . ARG A 1 195 ? -7.175 2.204 29.177 1.00 92.25 195 ARG A CA 1
ATOM 1594 C C . ARG A 1 195 ? -5.911 2.871 29.711 1.00 92.25 195 ARG A C 1
ATOM 1596 O O . ARG A 1 195 ? -6.026 3.880 30.399 1.00 92.25 195 ARG A O 1
ATOM 1603 N N . LYS A 1 196 ? -4.729 2.335 29.381 1.00 90.81 196 LYS A N 1
ATOM 1604 C CA . LYS A 1 196 ? -3.438 2.945 29.751 1.00 90.81 196 LYS A CA 1
ATOM 1605 C C . LYS A 1 196 ? -3.248 4.317 29.100 1.00 90.81 196 LYS A C 1
ATOM 1607 O O . LYS A 1 196 ? -2.641 5.187 29.706 1.00 90.81 196 LYS A O 1
ATOM 1612 N N . LEU A 1 197 ? -3.813 4.521 27.910 1.00 85.88 197 LEU A N 1
ATOM 1613 C CA . LEU A 1 197 ? -3.832 5.810 27.210 1.00 85.88 197 LEU A CA 1
ATOM 1614 C C . LEU A 1 197 ? -4.932 6.769 27.702 1.00 85.88 197 LEU A C 1
ATOM 1616 O O . LEU A 1 197 ? -5.137 7.818 27.099 1.00 85.88 197 LEU A O 1
ATOM 1620 N N . HIS A 1 198 ? -5.653 6.430 28.778 1.00 90.12 198 HIS A N 1
ATOM 1621 C CA . HIS A 1 198 ? -6.745 7.238 29.328 1.00 90.12 198 HIS A CA 1
ATOM 1622 C C . HIS A 1 198 ? -7.846 7.576 28.302 1.00 90.12 198 HIS A C 1
ATOM 1624 O O . HIS A 1 198 ? -8.369 8.689 28.289 1.00 90.12 198 HIS A O 1
ATOM 1630 N N . ARG A 1 199 ? -8.241 6.597 27.469 1.00 88.00 199 ARG A N 1
ATOM 1631 C CA . ARG A 1 199 ? -9.346 6.711 26.491 1.00 88.00 199 ARG A CA 1
ATOM 1632 C C . ARG A 1 199 ? -10.607 5.928 26.889 1.00 88.00 199 ARG A C 1
ATOM 1634 O O . ARG A 1 199 ? -10.990 4.980 26.193 1.00 88.00 199 ARG A O 1
ATOM 1641 N N . PRO A 1 200 ? -11.278 6.271 28.007 1.00 91.31 200 PRO A N 1
ATOM 1642 C CA . PRO A 1 200 ? -12.485 5.564 28.439 1.00 91.31 200 PRO A CA 1
ATOM 1643 C C . PRO A 1 200 ? -13.635 5.702 27.429 1.00 91.31 200 PRO A C 1
ATOM 1645 O O . PRO A 1 200 ? -14.382 4.749 27.222 1.00 91.31 200 PRO A O 1
ATOM 1648 N N . ASP A 1 201 ? -13.710 6.837 26.729 1.00 91.44 201 ASP A N 1
ATOM 1649 C CA . ASP A 1 201 ? -14.715 7.142 25.708 1.00 91.44 201 ASP A CA 1
ATOM 1650 C C . ASP A 1 201 ? -14.685 6.160 24.523 1.00 91.44 201 ASP A C 1
ATOM 1652 O O . ASP A 1 201 ? -15.731 5.746 24.016 1.00 91.44 201 ASP A O 1
ATOM 1656 N N . ILE A 1 202 ? -13.487 5.751 24.087 1.00 91.94 202 ILE A N 1
ATOM 1657 C CA . ILE A 1 202 ? -13.326 4.733 23.041 1.00 91.94 202 ILE A CA 1
ATOM 1658 C C . ILE A 1 202 ? -13.655 3.352 23.607 1.00 91.94 202 ILE A C 1
ATOM 1660 O O . ILE A 1 202 ? -14.371 2.579 22.970 1.00 91.94 202 ILE A O 1
ATOM 1664 N N . VAL A 1 203 ? -13.158 3.035 24.805 1.00 92.50 203 VAL A N 1
ATOM 1665 C CA . VAL A 1 203 ? -13.353 1.720 25.435 1.00 92.50 203 VAL A CA 1
ATOM 1666 C C . VAL A 1 203 ? -14.840 1.392 25.602 1.00 92.50 203 VAL A C 1
ATOM 1668 O O . VAL A 1 203 ? -15.251 0.267 25.312 1.00 92.50 203 VAL A O 1
ATOM 1671 N N . GLU A 1 204 ? -15.660 2.357 26.018 1.00 91.31 204 GLU A N 1
ATOM 1672 C CA . GLU A 1 204 ? -17.111 2.177 26.148 1.00 91.31 204 GLU A CA 1
ATOM 1673 C C . GLU A 1 204 ? -17.790 1.886 24.802 1.00 91.31 204 GLU A C 1
ATOM 1675 O O . GLU A 1 204 ? -18.607 0.963 24.696 1.00 91.31 204 GLU A O 1
ATOM 1680 N N . LYS A 1 205 ? -17.404 2.602 23.738 1.00 89.69 205 LYS A N 1
ATOM 1681 C CA . LYS A 1 205 ? -17.907 2.354 22.374 1.00 89.69 205 LYS A CA 1
ATOM 1682 C C . LYS A 1 205 ? -17.523 0.963 21.867 1.00 89.69 205 LYS A C 1
ATOM 1684 O O . LYS A 1 205 ? -18.350 0.277 21.271 1.00 89.69 205 LYS A O 1
ATOM 1689 N N . LEU A 1 206 ? -16.292 0.525 22.130 1.00 89.62 206 LEU A N 1
ATOM 1690 C CA . LEU A 1 206 ? -15.815 -0.793 21.708 1.00 89.62 206 LEU A CA 1
ATOM 1691 C C . LEU A 1 206 ? -16.524 -1.931 22.454 1.00 89.62 206 LEU A C 1
ATOM 1693 O O . LEU A 1 206 ? -16.880 -2.941 21.850 1.00 89.62 206 LEU A O 1
ATOM 1697 N N . LYS A 1 207 ? -16.781 -1.767 23.755 1.00 87.12 207 LYS A N 1
ATOM 1698 C CA . LYS A 1 207 ? -17.479 -2.786 24.552 1.00 87.12 207 LYS A CA 1
ATOM 1699 C C . LYS A 1 207 ? -18.973 -2.872 24.254 1.00 87.12 207 LYS A C 1
ATOM 1701 O O . LYS A 1 207 ? -19.512 -3.973 24.226 1.00 87.12 207 LYS A O 1
ATOM 1706 N N . SER A 1 208 ? -19.630 -1.737 24.022 1.00 82.94 208 SER A N 1
ATOM 1707 C CA . SER A 1 208 ? -21.077 -1.684 23.756 1.00 82.94 208 SER A CA 1
ATOM 1708 C C . SER A 1 208 ? -21.473 -2.246 22.389 1.00 82.94 208 SER A C 1
ATOM 1710 O O . SER A 1 208 ? -22.619 -2.645 22.201 1.00 82.94 208 SER A O 1
ATOM 1712 N N . ARG A 1 209 ? -20.538 -2.287 21.432 1.00 74.50 209 ARG A N 1
ATOM 1713 C CA . ARG A 1 209 ? -20.801 -2.669 20.037 1.00 74.50 209 ARG A CA 1
ATOM 1714 C C . ARG A 1 209 ? -19.933 -3.810 19.540 1.00 74.50 209 ARG A C 1
ATOM 1716 O O . ARG A 1 209 ? -19.697 -3.896 18.340 1.00 74.50 209 ARG A O 1
ATOM 1723 N N . ARG A 1 210 ? -19.439 -4.674 20.431 1.00 67.94 210 ARG A N 1
ATOM 1724 C CA . ARG A 1 210 ? -18.591 -5.791 20.015 1.00 67.94 210 ARG A CA 1
ATOM 1725 C C . ARG A 1 210 ? -19.313 -6.601 18.922 1.00 67.94 210 ARG A C 1
ATOM 1727 O O . ARG A 1 210 ? -20.340 -7.209 19.231 1.00 67.94 210 ARG A O 1
ATOM 1734 N N . PRO A 1 211 ? -18.817 -6.613 17.669 1.00 60.47 211 PRO A N 1
ATOM 1735 C CA . PRO A 1 211 ? -19.426 -7.363 16.594 1.00 60.47 211 PRO A CA 1
ATOM 1736 C C . PRO A 1 211 ? -19.348 -8.827 16.990 1.00 60.47 211 PRO A C 1
ATOM 1738 O O . PRO A 1 211 ? -18.274 -9.424 17.033 1.00 60.47 211 PRO A O 1
ATOM 1741 N N . THR A 1 212 ? -20.490 -9.411 17.329 1.00 55.19 212 THR A N 1
ATOM 1742 C CA . THR A 1 212 ? -20.618 -10.861 17.345 1.00 55.19 212 THR A CA 1
ATOM 1743 C C . THR A 1 212 ? -20.700 -11.261 15.886 1.00 55.19 212 THR A C 1
ATOM 1745 O O . THR A 1 212 ? -21.782 -11.303 15.305 1.00 55.19 212 THR A O 1
ATOM 1748 N N . LEU A 1 213 ? -19.552 -11.507 15.252 1.00 48.06 213 LEU A N 1
ATOM 1749 C CA . LEU A 1 213 ? -19.590 -12.188 13.968 1.00 48.06 213 LEU A CA 1
ATOM 1750 C C . LEU A 1 213 ? -20.053 -13.603 14.230 1.00 48.06 213 LEU A C 1
ATOM 1752 O O . LEU A 1 213 ? -19.291 -14.484 14.622 1.00 48.06 213 LEU A O 1
ATOM 1756 N N . LYS A 1 214 ? -21.345 -13.809 14.001 1.00 42.06 214 LYS A N 1
ATOM 1757 C CA . LYS A 1 214 ? -21.849 -15.125 13.671 1.00 42.06 214 LYS A CA 1
ATOM 1758 C C . LYS A 1 214 ? -21.238 -15.458 12.313 1.00 42.06 214 LYS A C 1
ATOM 1760 O O . LYS A 1 214 ? -21.723 -15.022 11.275 1.00 42.06 214 LYS A O 1
ATOM 1765 N N . PHE A 1 215 ? -20.119 -16.166 12.315 1.00 42.44 215 PHE A N 1
ATOM 1766 C CA . PHE A 1 215 ? -19.675 -16.849 11.113 1.00 42.44 215 PHE A CA 1
ATOM 1767 C C . PHE A 1 215 ? -20.623 -18.033 10.930 1.00 42.44 215 PHE A C 1
ATOM 1769 O O . PHE A 1 215 ? -20.606 -18.965 11.730 1.00 42.44 215 PHE A O 1
ATOM 1776 N N . ALA A 1 216 ? -21.493 -17.984 9.921 1.00 36.75 216 ALA A N 1
ATOM 1777 C CA . ALA A 1 216 ? -22.157 -19.198 9.475 1.00 36.75 216 ALA A CA 1
ATOM 1778 C C . ALA A 1 216 ? -21.091 -20.069 8.807 1.00 36.75 216 ALA A C 1
ATOM 1780 O O . ALA A 1 216 ? -20.576 -19.726 7.739 1.00 36.75 216 ALA A O 1
ATOM 1781 N N . THR A 1 217 ? -20.739 -21.184 9.439 1.00 35.53 217 THR A N 1
ATOM 1782 C CA . THR A 1 217 ? -20.049 -22.279 8.765 1.00 35.53 217 THR A CA 1
ATOM 1783 C C . THR A 1 217 ? -20.987 -22.805 7.687 1.00 35.53 217 THR A C 1
ATOM 1785 O O . THR A 1 217 ? -21.951 -23.510 7.963 1.00 35.53 217 THR A O 1
ATOM 1788 N N . THR A 1 218 ? -20.737 -22.422 6.438 1.00 46.16 218 THR A N 1
ATOM 1789 C CA . THR A 1 218 ? -21.321 -23.152 5.312 1.00 46.16 218 THR A CA 1
ATOM 1790 C C . THR A 1 218 ? -20.608 -24.501 5.215 1.00 46.16 218 THR A C 1
ATOM 1792 O O . THR A 1 218 ? -19.392 -24.560 5.410 1.00 46.16 218 THR A O 1
ATOM 1795 N N . GLU A 1 219 ? -21.334 -25.578 4.897 1.00 43.62 219 GLU A N 1
ATOM 1796 C CA . GLU A 1 219 ? -20.819 -26.962 4.788 1.00 43.62 219 GLU A CA 1
ATOM 1797 C C . GLU A 1 219 ? -19.621 -27.124 3.823 1.00 43.62 219 GLU A C 1
ATOM 1799 O O . GLU A 1 219 ? -19.004 -28.181 3.761 1.00 43.62 219 GLU A O 1
ATOM 1804 N N . LYS A 1 220 ? -19.248 -26.068 3.086 1.00 45.66 220 LYS A N 1
ATOM 1805 C CA . LYS A 1 220 ? -18.122 -26.021 2.144 1.00 45.66 220 LYS A CA 1
ATOM 1806 C C . LYS A 1 220 ? -16.878 -25.275 2.653 1.00 45.66 220 LYS A C 1
ATOM 1808 O O . LYS A 1 220 ? -15.988 -24.989 1.860 1.00 45.66 220 LYS A O 1
ATOM 1813 N N . GLY A 1 221 ? -16.798 -24.920 3.938 1.00 37.50 221 GLY A N 1
ATOM 1814 C CA . GLY A 1 221 ? -15.589 -24.314 4.522 1.00 37.50 221 GLY A CA 1
ATOM 1815 C C . GLY A 1 221 ? -15.288 -22.875 4.072 1.00 37.50 221 GLY A C 1
ATOM 1816 O O . GLY A 1 221 ? -14.222 -22.346 4.377 1.00 37.50 221 GLY A O 1
ATOM 1817 N N . SER A 1 222 ? -16.214 -22.208 3.375 1.00 37.72 222 SER A N 1
ATOM 1818 C CA . SER A 1 222 ? -16.076 -20.792 3.025 1.00 37.72 222 SER A CA 1
ATOM 1819 C C . SER A 1 222 ? -16.687 -19.895 4.104 1.00 37.72 222 SER A C 1
ATOM 1821 O O . SER A 1 222 ? -17.880 -19.999 4.404 1.00 37.72 222 SER A O 1
ATOM 1823 N N . TYR A 1 223 ? -15.881 -18.986 4.656 1.00 37.69 223 TYR A N 1
ATOM 1824 C CA . TYR A 1 223 ? -16.338 -17.941 5.570 1.00 37.69 223 TYR A CA 1
ATOM 1825 C C . TYR A 1 223 ? -17.043 -16.838 4.775 1.00 37.69 223 TYR A C 1
ATOM 1827 O O . TYR A 1 223 ? -16.406 -16.114 4.010 1.00 37.69 223 TYR A O 1
ATOM 1835 N N . ARG A 1 224 ? -18.357 -16.677 4.966 1.00 34.75 224 ARG A N 1
ATOM 1836 C CA . ARG A 1 224 ? -19.055 -15.438 4.597 1.00 34.75 224 ARG A CA 1
ATOM 1837 C C . ARG A 1 224 ? -19.399 -14.665 5.870 1.00 34.75 224 ARG A C 1
ATOM 1839 O O . ARG A 1 224 ? -19.995 -15.255 6.772 1.00 34.75 224 ARG A O 1
ATOM 1846 N N . PRO A 1 225 ? -19.045 -13.372 5.969 1.00 38.78 225 PRO A N 1
ATOM 1847 C CA . PRO A 1 225 ? -19.537 -12.545 7.058 1.00 38.78 225 PRO A CA 1
ATOM 1848 C C . PRO A 1 225 ? -21.058 -12.421 6.926 1.00 38.78 225 PRO A C 1
ATOM 1850 O O . PRO A 1 225 ? -21.562 -12.037 5.869 1.00 38.78 225 PRO A O 1
ATOM 1853 N N . LEU A 1 226 ? -21.788 -12.765 7.988 1.00 34.91 226 LEU A N 1
ATOM 1854 C CA . LEU A 1 226 ? -23.201 -12.421 8.098 1.00 34.91 226 LEU A CA 1
ATOM 1855 C C . LEU A 1 226 ? -23.279 -10.917 8.370 1.00 34.91 226 LEU A C 1
ATOM 1857 O O . LEU A 1 226 ? -22.928 -10.459 9.457 1.00 34.91 226 LEU A O 1
ATOM 1861 N N . ILE A 1 227 ? -23.674 -10.152 7.356 1.00 35.28 227 ILE A N 1
ATOM 1862 C CA . ILE A 1 227 ? -24.027 -8.741 7.512 1.00 35.28 227 ILE A CA 1
ATOM 1863 C C . ILE A 1 227 ? -25.519 -8.711 7.891 1.00 35.28 227 ILE A C 1
ATOM 1865 O O . ILE A 1 227 ? -26.297 -9.342 7.171 1.00 35.28 227 ILE A O 1
ATOM 1869 N N . PRO A 1 228 ? -25.919 -8.078 9.011 1.00 38.75 228 PRO A N 1
ATOM 1870 C CA . PRO A 1 228 ? -27.327 -7.825 9.310 1.00 38.75 228 PRO A CA 1
ATOM 1871 C C . PRO A 1 228 ? -27.947 -6.805 8.348 1.00 38.75 228 PRO A C 1
ATOM 1873 O O . PRO A 1 228 ? -27.213 -5.902 7.881 1.00 38.75 228 PRO A O 1
#

Radius of gyration: 24.22 Å; Cα contacts (8 Å, |Δi|>4): 191; chains: 1; bounding box: 65×50×66 Å

Sequence (228 aa):
MEEDKKTEPSVDTERWPRPPDAVLHALLDEDRKNYESGEDPLSLISAFATAYRYDLPIPEWVLENLFDKFLEYNRHDGKKSLEHIFGFRGKRGPGATPFSRREIRKRDMFIMSVIHGWKSCYGLSIADAAEVACVQMEECFPRNPAWYISNPEQLRKNFSTKKWGREFKHDNPLGRAMVSSLDNNQFDRIIAALRKLHRPDIVEKLKSRRPTLKFATTEKGSYRPLIP

Nearest PDB structures (foldseek):
  4kmu-assembly1_X  TM=1.994E-01  e=6.301E+00  Escherichia coli